Protein AF-A0A2P5HNM8-F1 (afdb_monomer_lite)

Radius of gyration: 19.04 Å; chains: 1; bounding box: 56×40×48 Å

Sequence (218 aa):
MLLPHDLHYLTASEVLKLLENDTITVETYAQSLLNHIKDRDDIVKAWAYLGKTTTTEFTVTMHNSGPDTTNPHDPGRTPGGSSCGSAAAVADFQVPISLGAQTGGSIIRPASFTGTFAMKPTHNSISTEGQKEFSPTFDTFGFFARSLEDLQLLAGVFALQDDKSPKDIPLQNASVALINSPFWPRAGPGTVAAMSKAATILKNSGVKVDVGRFSKGP

pLDDT: mean 86.42, std 17.03, range [30.28, 98.38]

Organism: Diaporthe helianthi (NCBI:txid158607)

Structure (mmCIF, N/CA/C/O backbone):
data_AF-A0A2P5HNM8-F1
#
_entry.id   AF-A0A2P5HNM8-F1
#
loop_
_atom_site.group_PDB
_atom_site.id
_atom_site.type_symbol
_atom_site.label_atom_id
_atom_site.label_alt_id
_atom_site.label_comp_id
_atom_site.label_asym_id
_atom_site.label_entity_id
_atom_site.label_seq_id
_atom_site.pdbx_PDB_ins_code
_atom_site.Cartn_x
_atom_site.Cartn_y
_atom_site.Cartn_z
_atom_site.occupancy
_atom_site.B_iso_or_equiv
_atom_site.auth_seq_id
_atom_site.auth_comp_id
_atom_site.auth_asym_id
_atom_site.auth_atom_id
_atom_site.pdbx_PDB_model_num
ATOM 1 N N . MET A 1 1 ? -27.457 -1.266 5.369 1.00 51.06 1 MET A N 1
ATOM 2 C CA . MET A 1 1 ? -26.886 -0.499 6.494 1.00 51.06 1 MET A CA 1
ATOM 3 C C . MET A 1 1 ? -25.676 -1.287 6.959 1.00 51.06 1 MET A C 1
ATOM 5 O O . MET A 1 1 ? -25.864 -2.456 7.267 1.00 51.06 1 MET A O 1
ATOM 9 N N . LEU A 1 2 ? -24.461 -0.734 6.875 1.00 57.31 2 LEU A N 1
ATOM 10 C CA . LEU A 1 2 ? -23.266 -1.421 7.386 1.00 57.31 2 LEU A CA 1
ATOM 11 C C . LEU A 1 2 ? -23.421 -1.583 8.899 1.00 57.31 2 LEU A C 1
ATOM 13 O O . LEU A 1 2 ? -23.845 -0.642 9.573 1.00 57.31 2 LEU A O 1
ATOM 17 N N . LEU A 1 3 ? -23.155 -2.778 9.418 1.00 72.75 3 LEU A N 1
ATOM 18 C CA . LEU A 1 3 ? -23.232 -3.012 10.852 1.00 72.75 3 LEU A CA 1
ATOM 19 C C . LEU A 1 3 ? -22.009 -2.362 11.523 1.00 72.75 3 LEU A C 1
ATOM 21 O O . LEU A 1 3 ? -20.937 -2.334 10.920 1.00 72.75 3 LEU A O 1
ATOM 25 N N . PRO A 1 4 ? -22.117 -1.860 12.768 1.00 66.06 4 PRO A N 1
ATOM 26 C CA . PRO A 1 4 ? -21.006 -1.182 13.446 1.00 66.06 4 PRO A CA 1
ATOM 27 C C . PRO A 1 4 ? -19.708 -2.004 13.540 1.00 66.06 4 PRO A C 1
ATOM 29 O O . PRO A 1 4 ? -18.628 -1.431 13.644 1.00 66.06 4 PRO A O 1
ATOM 32 N N . HIS A 1 5 ? -19.792 -3.338 13.491 1.00 67.31 5 HIS A N 1
ATOM 33 C CA . HIS A 1 5 ? -18.617 -4.212 13.497 1.00 67.31 5 HIS A CA 1
ATOM 34 C C . HIS A 1 5 ? -17.889 -4.272 12.149 1.00 67.31 5 HIS A C 1
ATOM 36 O O . HIS A 1 5 ? -16.692 -4.528 12.153 1.00 67.31 5 HIS A O 1
ATOM 42 N N . ASP A 1 6 ? -18.540 -3.953 11.029 1.00 87.75 6 ASP A N 1
ATOM 43 C CA . ASP A 1 6 ? -17.956 -4.059 9.683 1.00 87.75 6 ASP A CA 1
ATOM 44 C C . ASP A 1 6 ? -17.224 -2.788 9.232 1.00 87.75 6 ASP A C 1
ATOM 46 O O . ASP A 1 6 ? -16.658 -2.750 8.139 1.00 87.75 6 ASP A O 1
ATOM 50 N N . LEU A 1 7 ? -17.218 -1.729 10.049 1.00 94.69 7 LEU A N 1
ATOM 51 C CA . LEU A 1 7 ? -16.620 -0.451 9.656 1.00 94.69 7 LEU A CA 1
ATOM 52 C C . LEU A 1 7 ? -15.113 -0.569 9.382 1.00 94.69 7 LEU A C 1
ATOM 54 O O . LEU A 1 7 ? -14.603 0.160 8.538 1.00 94.69 7 LEU A O 1
ATOM 58 N N . HIS A 1 8 ? -14.413 -1.506 10.026 1.00 94.00 8 HIS A N 1
ATOM 59 C CA . HIS A 1 8 ? -12.988 -1.770 9.805 1.00 94.00 8 HIS A CA 1
ATOM 60 C C . HIS A 1 8 ? -12.633 -2.138 8.350 1.00 94.00 8 HIS A C 1
ATOM 62 O O . HIS A 1 8 ? -11.494 -1.910 7.931 1.00 94.00 8 HIS A O 1
ATOM 68 N N . TYR A 1 9 ? -13.591 -2.628 7.551 1.00 96.19 9 TYR A N 1
ATOM 69 C CA . TYR A 1 9 ? -13.389 -2.907 6.124 1.00 96.19 9 TYR A CA 1
ATOM 70 C C . TYR A 1 9 ? -13.307 -1.646 5.253 1.00 96.19 9 TYR A C 1
ATOM 72 O O . TYR A 1 9 ? -12.720 -1.692 4.170 1.00 96.19 9 TYR A O 1
ATOM 80 N N . LEU A 1 10 ? -13.858 -0.520 5.710 1.00 96.44 10 LEU A N 1
ATOM 81 C CA . LEU A 1 10 ? -13.939 0.715 4.929 1.00 96.44 10 LEU A CA 1
ATOM 82 C C . LEU A 1 10 ? -12.572 1.367 4.739 1.00 96.44 10 LEU A C 1
ATOM 84 O O . LEU A 1 10 ? -11.769 1.438 5.663 1.00 96.44 10 LEU A O 1
ATOM 88 N N . THR A 1 11 ? -12.294 1.879 3.548 1.00 97.25 11 THR A N 1
ATOM 89 C CA . THR A 1 11 ? -11.102 2.700 3.276 1.00 97.25 11 THR A CA 1
ATOM 90 C C . THR A 1 11 ? -11.108 3.986 4.113 1.00 97.25 11 THR A C 1
ATOM 92 O O . THR A 1 11 ? -12.160 4.438 4.572 1.00 97.25 11 THR A O 1
ATOM 95 N N . ALA A 1 12 ? -9.945 4.613 4.310 1.00 95.62 12 ALA A N 1
ATOM 96 C CA . ALA A 1 12 ? -9.859 5.872 5.054 1.00 95.62 12 ALA A CA 1
ATOM 97 C C . ALA A 1 12 ? -10.711 6.968 4.393 1.00 95.62 12 ALA A C 1
ATOM 99 O O . ALA A 1 12 ? -11.384 7.731 5.081 1.00 95.62 12 ALA A O 1
ATOM 100 N N . SER A 1 13 ? -10.739 6.997 3.061 1.00 96.81 13 SER A N 1
ATOM 101 C CA . SER A 1 13 ? -11.526 7.937 2.263 1.00 96.81 13 SER A CA 1
ATOM 102 C C . SER A 1 13 ? -13.038 7.734 2.415 1.00 96.81 13 SER A C 1
ATOM 104 O O . SER A 1 13 ? -13.797 8.701 2.400 1.00 96.81 13 SER A O 1
ATOM 106 N N . GLU A 1 14 ? -13.507 6.493 2.568 1.00 97.00 14 GLU A N 1
ATOM 107 C CA . GLU A 1 14 ? -14.919 6.205 2.863 1.00 97.00 14 GLU A CA 1
ATOM 108 C C . GLU A 1 14 ? -15.285 6.609 4.291 1.00 97.00 14 GLU A C 1
ATOM 110 O O . GLU A 1 14 ? -16.305 7.262 4.501 1.00 97.00 14 GLU A O 1
ATOM 115 N N . VAL A 1 15 ? -14.432 6.273 5.262 1.00 96.06 15 VAL A N 1
ATOM 116 C CA . VAL A 1 15 ? -14.617 6.648 6.670 1.00 96.06 15 VAL A CA 1
ATOM 117 C C . VAL A 1 15 ? -14.667 8.163 6.823 1.00 96.06 15 VAL A C 1
ATOM 119 O O . VAL A 1 15 ? -15.552 8.667 7.510 1.00 96.06 15 VAL A O 1
ATOM 122 N N . LEU A 1 16 ? -13.776 8.894 6.147 1.00 95.19 16 LEU A N 1
ATOM 123 C CA . LEU A 1 16 ? -13.751 10.354 6.168 1.00 95.19 16 LEU A CA 1
ATOM 124 C C . LEU A 1 16 ? -15.097 10.943 5.726 1.00 95.19 16 LEU A C 1
ATOM 126 O O . LEU A 1 16 ? -15.662 11.757 6.447 1.00 95.19 16 LEU A O 1
ATOM 130 N N . LYS A 1 17 ? -15.675 10.452 4.622 1.00 96.44 17 LYS A N 1
ATOM 131 C CA . LYS A 1 17 ? -16.999 10.894 4.147 1.00 96.44 17 LYS A CA 1
ATOM 132 C C . LYS A 1 17 ? -18.116 10.603 5.148 1.00 96.44 17 LYS A C 1
ATOM 134 O O . LYS A 1 17 ? -19.070 11.370 5.242 1.00 96.44 17 LYS A O 1
ATOM 139 N N . LEU A 1 18 ? -18.052 9.478 5.860 1.00 95.88 18 LEU A N 1
ATOM 140 C CA . LEU A 1 18 ? -19.057 9.139 6.871 1.00 95.88 18 LEU A CA 1
ATOM 141 C C . LEU A 1 18 ? -18.921 10.008 8.125 1.00 95.88 18 LEU A C 1
ATOM 143 O O . LEU A 1 18 ? -19.939 10.365 8.711 1.00 95.88 18 LEU A O 1
ATOM 147 N N . LEU A 1 19 ? -17.692 10.356 8.515 1.00 95.38 19 LEU A N 1
ATOM 148 C CA . LEU A 1 19 ? -17.418 11.278 9.618 1.00 95.38 19 LEU A CA 1
ATOM 149 C C . LEU A 1 19 ? -17.859 12.707 9.275 1.00 95.38 19 LEU A C 1
ATOM 151 O O . LEU A 1 19 ? -18.530 13.335 10.080 1.00 95.38 19 LEU A O 1
ATOM 155 N N . GLU A 1 20 ? -17.542 13.202 8.075 1.00 96.81 20 GLU A N 1
ATOM 156 C CA . GLU A 1 20 ? -17.930 14.545 7.606 1.00 96.81 20 GLU A CA 1
ATOM 157 C C . GLU A 1 20 ? -19.450 14.738 7.517 1.00 96.81 20 GLU A C 1
ATOM 159 O O . GLU A 1 20 ? -19.940 15.854 7.658 1.00 96.81 20 GLU A O 1
ATOM 164 N N . ASN A 1 21 ? -20.194 13.652 7.290 1.00 96.44 21 ASN A N 1
ATOM 165 C CA . ASN A 1 21 ? -21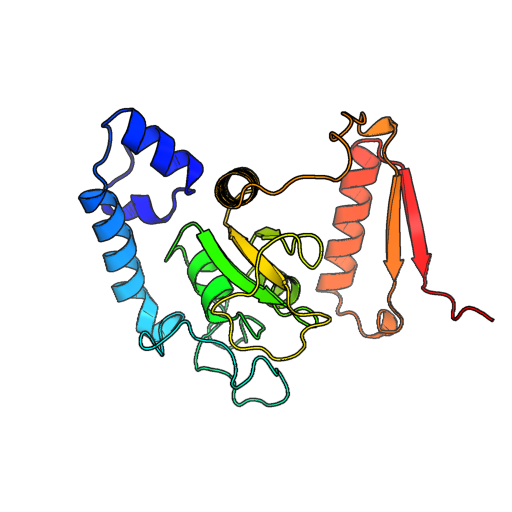.657 13.652 7.247 1.00 96.44 21 ASN A CA 1
ATOM 166 C C . ASN A 1 21 ? -22.297 13.209 8.576 1.00 96.44 21 ASN A C 1
ATOM 168 O O . ASN A 1 21 ? -23.466 12.821 8.577 1.00 96.44 21 ASN A O 1
ATOM 172 N N . ASP A 1 22 ? -21.531 13.170 9.675 1.00 95.94 22 ASP A N 1
ATOM 173 C CA . ASP A 1 22 ? -21.978 12.766 11.018 1.00 95.94 22 ASP A CA 1
ATOM 174 C C . ASP A 1 22 ? -22.714 11.405 11.059 1.00 95.94 22 ASP A C 1
ATOM 176 O O . ASP A 1 22 ? -23.543 11.133 11.927 1.00 95.94 22 ASP A O 1
ATOM 180 N N . THR A 1 23 ? -22.426 10.519 10.099 1.00 96.12 23 THR A N 1
ATOM 181 C CA . THR A 1 23 ? -23.079 9.206 9.968 1.00 96.12 23 THR A CA 1
ATOM 182 C C . THR A 1 23 ? -22.483 8.180 10.932 1.00 96.12 23 THR A C 1
ATOM 184 O O . THR A 1 23 ? -23.173 7.261 11.374 1.00 96.12 23 THR A O 1
ATOM 187 N N . ILE A 1 24 ? -21.201 8.331 11.267 1.00 95.19 24 ILE A N 1
ATOM 188 C CA . ILE A 1 24 ? -20.498 7.562 12.301 1.00 95.19 24 ILE A CA 1
ATOM 189 C C . ILE A 1 24 ? -19.690 8.521 13.176 1.00 95.19 24 ILE A C 1
ATOM 191 O O . ILE A 1 24 ? -19.386 9.635 12.762 1.00 95.19 24 ILE A O 1
ATOM 195 N N . THR A 1 25 ? -19.284 8.074 14.364 1.00 95.06 25 THR A N 1
ATOM 196 C CA . THR A 1 25 ? -18.326 8.808 15.204 1.00 95.06 25 THR A CA 1
ATOM 197 C C . THR A 1 25 ? -16.928 8.208 15.101 1.00 95.06 25 THR A C 1
ATOM 199 O O . THR A 1 25 ? -16.766 7.021 14.798 1.00 95.06 25 THR A O 1
ATOM 202 N N . VAL A 1 26 ? -15.908 9.009 15.429 1.00 93.19 26 VAL A N 1
ATOM 203 C CA . VAL A 1 26 ? -14.520 8.532 15.561 1.00 93.19 26 VAL A CA 1
ATOM 204 C C . VAL A 1 26 ? -14.436 7.372 16.552 1.00 93.19 26 VAL A C 1
ATOM 206 O O . VAL A 1 26 ? -13.772 6.381 16.271 1.00 93.19 26 VAL A O 1
ATOM 209 N N . GLU A 1 27 ? -15.146 7.465 17.679 1.00 93.94 27 GLU A N 1
ATOM 210 C CA . GLU A 1 27 ? -15.199 6.411 18.698 1.00 93.94 27 GLU A CA 1
ATOM 211 C C . GLU A 1 27 ? -15.767 5.103 18.136 1.00 93.94 27 GLU A C 1
ATOM 213 O O . GLU A 1 27 ? -15.159 4.048 18.302 1.00 93.94 27 GLU A O 1
ATOM 218 N N . THR A 1 28 ? -16.887 5.171 17.407 1.00 94.44 28 THR A N 1
ATOM 219 C CA . THR A 1 28 ? -17.513 3.982 16.807 1.00 94.44 28 THR A CA 1
ATOM 220 C C . THR A 1 28 ? -16.566 3.307 15.816 1.00 94.44 28 THR A C 1
ATOM 222 O O . THR A 1 28 ? -16.423 2.083 15.819 1.00 94.44 28 THR A O 1
ATOM 225 N N . TYR A 1 29 ? -15.881 4.099 14.987 1.00 93.69 29 TYR A N 1
ATOM 226 C CA . TYR A 1 29 ? -14.915 3.569 14.032 1.00 93.69 29 TYR A CA 1
ATOM 227 C C . TYR A 1 29 ? -13.679 2.973 14.721 1.00 93.69 29 TYR A C 1
ATOM 229 O O . TYR A 1 29 ? -13.291 1.844 14.422 1.00 93.69 29 TYR A O 1
ATOM 237 N N . ALA A 1 30 ? -13.097 3.686 15.688 1.00 90.19 30 ALA A N 1
ATOM 238 C CA . ALA A 1 30 ? -11.953 3.208 16.457 1.00 90.19 30 ALA A CA 1
ATOM 239 C C . ALA A 1 30 ? -12.275 1.897 17.188 1.00 90.19 30 ALA A C 1
ATOM 241 O O . ALA A 1 30 ? -11.470 0.968 17.164 1.00 90.19 30 ALA A O 1
ATOM 242 N N . GLN A 1 31 ? -13.471 1.779 17.769 1.00 91.81 31 GLN A N 1
ATOM 243 C CA . GLN A 1 31 ? -13.914 0.548 18.415 1.00 91.81 31 GLN A CA 1
ATOM 244 C C . GLN A 1 31 ? -14.025 -0.616 17.419 1.00 91.81 31 GLN A C 1
ATOM 246 O O . GLN A 1 31 ? -13.653 -1.737 17.762 1.00 91.81 31 GLN A O 1
ATOM 251 N N . SER A 1 32 ? -14.485 -0.367 16.186 1.00 94.12 32 SER A N 1
ATOM 252 C CA . SER A 1 32 ? -14.513 -1.389 15.130 1.00 94.12 32 SER A CA 1
ATOM 253 C C . SER A 1 32 ? -13.106 -1.901 14.798 1.00 94.12 32 SER A C 1
ATOM 255 O O . SER A 1 32 ? -12.900 -3.114 14.777 1.00 94.12 32 SER A O 1
ATOM 257 N N . LEU A 1 33 ? -12.123 -1.004 14.636 1.00 90.69 33 LEU A N 1
ATOM 258 C CA . LEU A 1 33 ? -10.723 -1.388 14.404 1.00 90.69 33 LEU A CA 1
ATOM 259 C C . LEU A 1 33 ? -10.144 -2.187 15.580 1.00 90.69 33 LEU A C 1
ATOM 261 O O . LEU A 1 33 ? -9.535 -3.233 15.377 1.00 90.69 33 LEU A O 1
ATOM 265 N N . LEU A 1 34 ? -10.356 -1.720 16.815 1.00 89.56 34 LEU A N 1
ATOM 266 C CA . LEU A 1 34 ? -9.842 -2.374 18.023 1.00 89.56 34 LEU A CA 1
ATOM 267 C C . LEU A 1 34 ? -10.439 -3.767 18.236 1.00 89.56 34 LEU A C 1
ATOM 269 O O . LEU A 1 34 ? -9.716 -4.680 18.633 1.00 89.56 34 LEU A O 1
ATOM 273 N N . ASN A 1 35 ? -11.734 -3.940 17.962 1.00 91.62 35 ASN A N 1
ATOM 274 C CA . ASN A 1 35 ? -12.381 -5.249 18.022 1.00 91.62 35 ASN A CA 1
ATOM 275 C C . ASN A 1 35 ? -11.744 -6.211 17.017 1.00 91.62 35 ASN A C 1
ATOM 277 O O . ASN A 1 35 ? -11.346 -7.309 17.392 1.00 91.62 35 ASN A O 1
ATOM 281 N N . HIS A 1 36 ? -11.566 -5.765 15.772 1.00 92.62 36 HIS A N 1
ATOM 282 C CA . HIS A 1 36 ? -10.953 -6.589 14.736 1.00 92.62 36 HIS A CA 1
ATOM 283 C C . HIS A 1 36 ? -9.494 -6.947 15.048 1.00 92.62 36 HIS A C 1
ATOM 285 O O . HIS A 1 36 ? -9.092 -8.099 14.903 1.00 92.62 36 HIS A O 1
ATOM 291 N N . ILE A 1 37 ? -8.708 -5.985 15.548 1.00 88.06 37 ILE A N 1
ATOM 292 C CA . ILE A 1 37 ? -7.342 -6.237 16.029 1.00 88.06 37 ILE A CA 1
ATOM 293 C C . ILE A 1 37 ? -7.363 -7.323 17.099 1.00 88.06 37 ILE A C 1
ATOM 295 O O . ILE A 1 37 ? -6.634 -8.300 16.978 1.00 88.06 37 ILE A O 1
ATOM 299 N N . LYS A 1 38 ? -8.221 -7.192 18.115 1.00 88.88 38 LYS A N 1
ATOM 300 C CA . LYS A 1 38 ? -8.319 -8.165 19.207 1.00 88.88 38 LYS A CA 1
ATOM 301 C C . LYS A 1 38 ? -8.648 -9.575 18.707 1.00 88.88 38 LYS A C 1
ATOM 303 O O . LYS A 1 38 ? -8.087 -10.535 19.223 1.00 88.88 38 LYS A O 1
ATOM 308 N N . ASP A 1 39 ? -9.513 -9.696 17.705 1.00 92.31 39 ASP A N 1
ATOM 309 C CA . ASP A 1 39 ? -9.922 -10.989 17.145 1.00 92.31 39 ASP A CA 1
ATOM 310 C C . ASP A 1 39 ? -8.833 -11.640 16.271 1.00 92.31 39 ASP A C 1
ATOM 312 O O . ASP A 1 39 ? -8.845 -12.854 16.048 1.00 92.31 39 ASP A O 1
ATOM 316 N N . ARG A 1 40 ? -7.884 -10.846 15.758 1.00 90.88 40 ARG A N 1
ATOM 317 C CA . ARG A 1 40 ? -6.874 -11.283 14.780 1.00 90.88 40 ARG A CA 1
ATOM 318 C C . ARG A 1 40 ? -5.437 -11.259 15.284 1.00 90.88 40 ARG A C 1
ATOM 320 O O . ARG A 1 40 ? -4.572 -11.826 14.609 1.00 90.88 40 ARG A O 1
ATOM 327 N N . ASP A 1 41 ? -5.157 -10.634 16.426 1.00 84.38 41 ASP A N 1
ATOM 328 C CA . ASP A 1 41 ? -3.784 -10.377 16.878 1.00 84.38 41 ASP A CA 1
ATOM 329 C C . ASP A 1 41 ? -2.983 -11.670 17.076 1.00 84.38 41 ASP A C 1
ATOM 331 O O . ASP A 1 41 ? -1.863 -11.767 16.581 1.00 84.38 41 ASP A O 1
ATOM 335 N N . ASP A 1 42 ? -3.592 -12.714 17.648 1.00 87.31 42 ASP A N 1
ATOM 336 C CA . ASP A 1 42 ? -2.953 -14.027 17.844 1.00 87.31 42 ASP A CA 1
ATOM 337 C C . ASP A 1 42 ? -2.522 -14.704 16.527 1.00 87.31 42 ASP A C 1
ATOM 339 O O . ASP A 1 42 ? -1.635 -15.565 16.516 1.00 87.31 42 ASP A O 1
ATOM 343 N N . ILE A 1 43 ? -3.137 -14.312 15.408 1.00 89.12 43 ILE A N 1
ATOM 344 C CA . ILE A 1 43 ? -2.887 -14.869 14.078 1.00 89.12 43 ILE A CA 1
ATOM 345 C C . ILE A 1 43 ? -1.890 -13.996 13.316 1.00 89.12 43 ILE A C 1
ATOM 347 O O . ILE A 1 43 ? -0.872 -14.497 12.835 1.00 89.12 43 ILE A O 1
ATOM 351 N N . VAL A 1 44 ? -2.187 -12.702 13.178 1.00 85.75 44 VAL A N 1
ATOM 352 C CA . VAL A 1 44 ? -1.447 -11.794 12.289 1.00 85.75 44 VAL A CA 1
ATOM 353 C C . VAL A 1 44 ? -0.256 -11.160 12.981 1.00 85.75 44 VAL A C 1
ATOM 355 O O . VAL A 1 44 ? 0.780 -10.967 12.342 1.00 85.75 44 VAL A O 1
ATOM 358 N N . LYS A 1 45 ? -0.374 -10.854 14.279 1.00 84.00 45 LYS A N 1
ATOM 359 C CA . LYS A 1 45 ? 0.722 -10.318 15.093 1.00 84.00 45 LYS A CA 1
ATOM 360 C C . LYS A 1 45 ? 1.363 -9.067 14.472 1.00 84.00 45 LYS A C 1
ATOM 362 O O . LYS A 1 45 ? 2.578 -8.866 14.543 1.00 84.00 45 LYS A O 1
ATOM 367 N N . ALA A 1 46 ? 0.560 -8.222 13.815 1.00 75.69 46 ALA A N 1
ATOM 368 C CA . ALA A 1 46 ? 1.043 -6.985 13.188 1.00 75.69 46 ALA A CA 1
ATOM 369 C C . ALA A 1 46 ? 1.532 -5.963 14.225 1.00 75.69 46 ALA A C 1
ATOM 371 O O . ALA A 1 46 ? 2.398 -5.139 13.929 1.00 75.69 46 ALA A O 1
ATOM 372 N N . TRP A 1 47 ? 1.004 -6.070 15.446 1.00 65.62 47 TRP A N 1
ATOM 373 C CA . TRP A 1 47 ? 1.263 -5.195 16.583 1.00 65.62 47 TRP A CA 1
ATOM 374 C C . TRP A 1 47 ? 2.139 -5.838 17.656 1.00 65.62 47 TRP A C 1
ATOM 376 O O . TRP A 1 47 ? 2.249 -5.276 18.746 1.00 65.62 47 TRP A O 1
ATOM 386 N N . ALA A 1 48 ? 2.770 -6.984 17.361 1.00 49.03 48 ALA A N 1
ATOM 387 C CA . ALA A 1 48 ? 3.484 -7.827 18.328 1.00 49.03 48 ALA A CA 1
ATOM 388 C C . ALA A 1 48 ? 4.516 -7.082 19.194 1.00 49.03 48 ALA A C 1
ATOM 390 O O . ALA A 1 48 ? 4.910 -7.577 20.246 1.00 49.03 48 ALA A O 1
ATOM 391 N N . TYR A 1 49 ? 4.913 -5.869 18.794 1.00 47.34 49 TYR A N 1
ATOM 392 C CA . TYR A 1 49 ? 5.653 -4.935 19.629 1.00 47.34 49 TYR A CA 1
ATOM 393 C C . TYR A 1 49 ? 5.089 -3.508 19.523 1.00 47.34 49 TYR A C 1
ATOM 395 O O . TYR A 1 49 ? 5.743 -2.595 19.015 1.00 47.34 49 TYR A O 1
ATOM 403 N N . LEU A 1 50 ? 3.902 -3.274 20.089 1.00 38.25 50 LEU A N 1
ATOM 404 C CA . LEU A 1 50 ? 3.320 -1.945 20.372 1.00 38.25 50 LEU A CA 1
ATOM 405 C C . LEU A 1 50 ? 4.154 -1.079 21.356 1.00 38.25 50 LEU A C 1
ATOM 407 O O . LEU A 1 50 ? 3.641 -0.161 21.986 1.00 38.25 50 LEU A O 1
ATOM 411 N N . GLY A 1 51 ? 5.461 -1.338 21.476 1.00 34.00 51 GLY A N 1
ATOM 412 C CA . GLY A 1 51 ? 6.455 -0.440 22.067 1.00 34.00 51 GLY A CA 1
ATOM 413 C C . GLY A 1 51 ? 7.180 0.459 21.055 1.00 34.00 51 GLY A C 1
ATOM 414 O O . GLY A 1 51 ? 7.909 1.348 21.484 1.00 34.00 51 GLY A O 1
ATOM 415 N N . LYS A 1 52 ? 7.015 0.233 19.742 1.00 38.50 52 LYS A N 1
ATOM 416 C CA . LYS A 1 52 ? 7.389 1.089 18.591 1.00 38.50 52 LYS A CA 1
ATOM 417 C C . LYS A 1 52 ? 7.200 0.221 17.345 1.00 38.50 52 LYS A C 1
ATOM 419 O O . LYS A 1 52 ? 7.843 -0.817 17.253 1.00 38.50 52 LYS A O 1
ATOM 424 N N . THR A 1 53 ? 6.308 0.634 16.441 1.00 40.91 53 THR A N 1
ATOM 425 C CA . THR A 1 53 ? 5.992 0.026 15.127 1.00 40.91 53 THR A CA 1
ATOM 426 C C . THR A 1 53 ? 6.954 -1.082 14.693 1.00 40.91 53 THR A C 1
ATOM 428 O O . THR A 1 53 ? 8.096 -0.812 14.311 1.00 40.91 53 THR A O 1
ATOM 431 N N . THR A 1 54 ? 6.494 -2.328 14.763 1.00 45.53 54 THR A N 1
ATOM 432 C CA . THR A 1 54 ? 7.299 -3.512 14.481 1.00 45.53 54 THR A CA 1
ATOM 433 C C . THR A 1 54 ? 7.935 -3.446 13.082 1.00 45.53 54 THR A C 1
ATOM 435 O O . THR A 1 54 ? 7.265 -3.457 12.050 1.00 45.53 54 THR A O 1
ATOM 438 N N . THR A 1 55 ? 9.262 -3.356 13.065 1.00 45.16 55 THR A N 1
ATOM 439 C CA . THR A 1 55 ? 10.144 -3.398 11.892 1.00 45.16 55 THR A CA 1
ATOM 440 C C . THR A 1 55 ? 11.170 -4.497 12.167 1.00 45.16 55 THR A C 1
ATOM 442 O O . THR A 1 55 ? 11.501 -4.730 13.330 1.00 45.16 55 THR A O 1
ATOM 445 N N . THR A 1 56 ? 11.668 -5.209 11.148 1.00 36.81 56 THR A N 1
ATOM 446 C CA . THR A 1 56 ? 12.802 -6.134 11.368 1.00 36.81 56 THR A CA 1
ATOM 447 C C . THR A 1 56 ? 13.948 -5.385 12.040 1.00 36.81 56 THR A C 1
ATOM 449 O O . THR A 1 56 ? 14.163 -4.217 11.713 1.00 36.81 56 THR A O 1
ATOM 452 N N . GLU A 1 57 ? 14.684 -6.022 12.954 1.00 36.59 57 GLU A N 1
ATOM 453 C CA . GLU A 1 57 ? 15.800 -5.373 13.653 1.00 36.59 57 GLU A CA 1
ATOM 454 C C . GLU A 1 57 ? 16.695 -4.617 12.644 1.00 36.59 57 GLU A C 1
ATOM 456 O O . GLU A 1 57 ? 17.106 -5.164 11.618 1.00 36.59 57 GLU A O 1
ATOM 461 N N . PHE A 1 58 ? 16.896 -3.314 12.869 1.00 35.53 58 PHE A N 1
ATOM 462 C CA . PHE A 1 58 ? 17.659 -2.416 11.987 1.00 35.53 58 PHE A CA 1
ATOM 463 C C . PHE A 1 58 ? 17.191 -2.295 10.523 1.00 35.53 58 PHE A C 1
ATOM 465 O O . PHE A 1 58 ? 17.981 -1.911 9.671 1.00 35.53 58 PHE A O 1
ATOM 472 N N . THR A 1 59 ? 15.931 -2.586 10.185 1.00 42.47 59 THR A N 1
ATOM 473 C CA . THR A 1 59 ? 15.398 -2.544 8.799 1.00 42.47 59 THR A CA 1
ATOM 474 C C . THR A 1 59 ? 16.061 -3.519 7.808 1.00 42.47 59 THR A C 1
ATOM 476 O O . THR A 1 59 ? 15.788 -3.481 6.606 1.00 42.47 59 THR A O 1
ATOM 479 N N . VAL A 1 60 ? 16.873 -4.459 8.306 1.00 34.66 60 VAL A N 1
ATOM 480 C CA . VAL A 1 60 ? 17.569 -5.468 7.500 1.00 34.66 60 VAL A CA 1
ATOM 481 C C . VAL A 1 60 ? 16.791 -6.783 7.510 1.00 34.66 60 VAL A C 1
ATOM 483 O O . VAL A 1 60 ? 16.662 -7.441 8.537 1.00 34.66 60 VAL A O 1
ATOM 486 N N . THR A 1 61 ? 16.313 -7.225 6.346 1.00 42.88 61 THR A N 1
ATOM 487 C CA . THR A 1 61 ? 15.819 -8.598 6.147 1.00 42.88 61 THR A CA 1
ATOM 488 C C . THR A 1 61 ? 16.984 -9.489 5.709 1.00 42.88 61 THR A C 1
ATOM 490 O O . THR A 1 61 ? 17.212 -9.630 4.507 1.00 42.88 61 THR A O 1
ATOM 493 N N . MET A 1 62 ? 17.756 -10.051 6.646 1.00 31.14 62 MET A N 1
ATOM 494 C CA . MET A 1 62 ? 18.834 -11.006 6.307 1.00 31.14 62 MET A CA 1
ATOM 495 C C . MET A 1 62 ? 18.704 -12.384 6.961 1.00 31.14 62 MET A C 1
ATOM 497 O O . MET A 1 62 ? 19.410 -13.292 6.544 1.00 31.14 62 MET A O 1
ATOM 501 N N . HIS A 1 63 ? 17.783 -12.598 7.903 1.00 30.28 63 HIS A N 1
ATOM 502 C CA . HIS A 1 63 ? 17.586 -13.912 8.524 1.00 30.28 63 HIS A CA 1
ATOM 503 C C . HIS A 1 63 ? 16.118 -14.156 8.889 1.00 30.28 63 HIS A C 1
ATOM 505 O O . HIS A 1 63 ? 15.350 -13.208 9.042 1.00 30.28 63 HIS A O 1
ATOM 511 N N . ASN A 1 64 ? 15.756 -15.434 9.065 1.00 35.00 64 ASN A N 1
ATOM 512 C CA . ASN A 1 64 ? 14.482 -15.952 9.602 1.00 35.00 64 ASN A CA 1
ATOM 513 C C . ASN A 1 64 ? 14.116 -15.431 11.016 1.00 35.00 64 ASN A C 1
ATOM 515 O O . ASN A 1 64 ? 13.236 -15.978 11.666 1.00 35.00 64 ASN A O 1
ATOM 519 N N . SER A 1 65 ? 14.784 -14.389 11.498 1.00 38.47 65 SER A N 1
ATOM 520 C CA . SER A 1 65 ? 14.539 -13.667 12.743 1.00 38.47 65 SER A CA 1
ATOM 521 C C . SER A 1 65 ? 13.973 -12.277 12.423 1.00 38.47 65 SER A C 1
ATOM 523 O O . SER A 1 65 ? 14.540 -11.244 12.773 1.00 38.47 65 SER A O 1
ATOM 525 N N . GLY A 1 66 ? 12.874 -12.258 11.665 1.00 51.16 66 GLY A N 1
ATOM 526 C CA . GLY A 1 66 ? 11.963 -11.116 11.623 1.00 51.16 66 GLY A CA 1
ATOM 527 C C . GLY A 1 66 ? 10.976 -11.182 12.797 1.00 51.16 66 GLY A C 1
ATOM 528 O O . GLY A 1 66 ? 10.941 -12.190 13.497 1.00 51.16 66 GLY A O 1
ATOM 529 N N . PRO A 1 67 ? 10.182 -10.129 13.032 1.00 58.59 67 PRO A N 1
ATOM 530 C CA . PRO A 1 67 ? 9.110 -10.180 14.020 1.00 58.59 67 PRO A CA 1
ATOM 531 C C . PRO A 1 67 ? 8.104 -11.283 13.674 1.00 58.59 67 PRO A C 1
ATOM 533 O O . PRO A 1 67 ? 7.911 -11.581 12.496 1.00 58.59 67 PRO A O 1
ATOM 536 N N . ASP A 1 68 ? 7.420 -11.822 14.687 1.00 75.25 68 ASP A N 1
ATOM 537 C CA . ASP A 1 68 ? 6.411 -12.892 14.567 1.00 75.25 68 ASP A CA 1
ATOM 538 C C . ASP A 1 68 ? 5.193 -12.533 13.688 1.00 75.25 68 ASP A C 1
ATOM 540 O O . ASP A 1 68 ? 4.255 -13.323 13.579 1.00 75.25 68 ASP A O 1
ATOM 544 N N . THR A 1 69 ? 5.178 -11.350 13.067 1.00 85.75 69 THR A N 1
ATOM 545 C CA . THR A 1 69 ? 4.138 -10.928 12.132 1.00 85.75 69 THR A CA 1
ATOM 546 C C . THR A 1 69 ? 4.020 -11.914 10.974 1.00 85.75 69 THR A C 1
ATOM 548 O O . THR A 1 69 ? 4.986 -12.185 10.253 1.00 85.75 69 THR A O 1
ATOM 551 N N . THR A 1 70 ? 2.805 -12.397 10.750 1.00 90.31 70 THR A N 1
ATOM 552 C CA . THR A 1 70 ? 2.487 -13.348 9.686 1.00 90.31 70 THR A CA 1
ATOM 553 C C . THR A 1 70 ? 1.777 -12.659 8.521 1.00 90.31 70 THR A C 1
ATOM 555 O O . THR A 1 70 ? 1.352 -11.504 8.608 1.00 90.31 70 THR A O 1
ATOM 558 N N . ASN A 1 71 ? 1.688 -13.339 7.378 1.00 93.56 71 ASN A N 1
ATOM 559 C CA . ASN A 1 71 ? 0.910 -12.848 6.249 1.00 93.56 71 ASN A CA 1
ATOM 560 C C . ASN A 1 71 ? -0.594 -13.080 6.505 1.00 93.56 71 ASN A C 1
ATOM 562 O O . ASN A 1 71 ? -0.987 -14.228 6.707 1.00 93.56 71 ASN A O 1
ATOM 566 N N . PRO A 1 72 ? -1.459 -12.050 6.432 1.00 94.25 72 PRO A N 1
ATOM 567 C CA . PRO A 1 72 ? -2.896 -12.212 6.679 1.00 94.25 72 PRO A CA 1
ATOM 568 C C . PRO A 1 72 ? -3.592 -13.226 5.761 1.00 94.25 72 PRO A C 1
ATOM 570 O O . PRO A 1 72 ? -4.591 -13.824 6.160 1.00 94.25 72 PRO A O 1
ATOM 573 N N . HIS A 1 73 ? -3.048 -13.449 4.558 1.00 95.62 73 HIS A N 1
ATOM 574 C CA . HIS A 1 73 ? -3.565 -14.431 3.595 1.00 95.62 73 HIS A CA 1
ATOM 575 C C . HIS A 1 73 ? -3.191 -15.877 3.938 1.00 95.62 73 HIS A C 1
ATOM 577 O O . HIS A 1 73 ? -3.855 -16.804 3.481 1.00 95.62 73 HIS A O 1
ATOM 583 N N . ASP A 1 74 ? -2.107 -16.080 4.688 1.00 95.31 74 ASP A N 1
ATOM 584 C CA . ASP A 1 74 ? -1.590 -17.391 5.089 1.00 95.31 74 ASP A CA 1
ATOM 585 C C . ASP A 1 74 ? -0.619 -17.211 6.276 1.00 95.31 74 ASP A C 1
ATOM 587 O O . ASP A 1 74 ? 0.528 -16.794 6.064 1.00 95.31 74 ASP A O 1
ATOM 591 N N . PRO A 1 75 ? -1.031 -17.545 7.517 1.00 91.44 75 PRO A N 1
ATOM 592 C CA . PRO A 1 75 ? -0.198 -17.370 8.707 1.00 91.44 75 PRO A CA 1
ATOM 593 C C . PRO A 1 75 ? 1.119 -18.162 8.683 1.00 91.44 75 PRO A C 1
ATOM 595 O O . PRO A 1 75 ? 2.038 -17.857 9.440 1.00 91.44 75 PRO A O 1
ATOM 598 N N . GLY A 1 76 ? 1.242 -19.168 7.807 1.00 91.56 76 GLY A N 1
ATOM 599 C CA . GLY A 1 76 ? 2.483 -19.912 7.590 1.00 91.56 76 GLY A CA 1
ATOM 600 C C . GLY A 1 76 ? 3.499 -19.190 6.696 1.00 91.56 76 GLY A C 1
ATOM 601 O O . GLY A 1 76 ? 4.576 -19.730 6.434 1.00 91.56 76 GLY A O 1
ATOM 602 N N . ARG A 1 77 ? 3.179 -17.992 6.188 1.00 91.81 77 ARG A N 1
ATOM 603 C CA . ARG A 1 77 ? 4.024 -17.224 5.265 1.00 91.81 77 ARG A CA 1
ATOM 604 C C . ARG A 1 77 ? 4.467 -15.897 5.853 1.00 91.81 77 ARG A C 1
ATOM 606 O O . ARG A 1 77 ? 3.780 -15.268 6.650 1.00 91.81 77 ARG A O 1
ATOM 613 N N . THR A 1 78 ? 5.613 -15.425 5.366 1.00 90.44 78 THR A N 1
ATOM 614 C CA . THR A 1 78 ? 6.094 -14.076 5.667 1.00 90.44 78 THR A CA 1
ATOM 615 C C . THR A 1 78 ? 5.227 -13.011 4.972 1.00 90.44 78 THR A C 1
ATOM 617 O O . THR A 1 78 ? 4.874 -13.170 3.796 1.00 90.44 78 THR A O 1
ATOM 620 N N . PRO A 1 79 ? 4.922 -11.891 5.646 1.00 89.62 79 PRO A N 1
ATOM 621 C CA . PRO A 1 79 ? 4.340 -10.701 5.024 1.00 89.62 79 PRO A CA 1
ATOM 622 C C . PRO A 1 79 ? 5.380 -9.880 4.237 1.00 89.62 79 PRO A C 1
ATOM 624 O O . PRO A 1 79 ? 5.062 -8.811 3.735 1.00 89.62 79 PRO A O 1
ATOM 627 N N . GLY A 1 80 ? 6.636 -10.333 4.135 1.00 89.81 80 GLY A N 1
ATOM 628 C CA . GLY A 1 80 ? 7.753 -9.550 3.604 1.00 89.81 80 GLY A CA 1
ATOM 629 C C . GLY A 1 80 ? 8.408 -8.704 4.697 1.00 89.81 80 GLY A C 1
ATOM 630 O O . GLY A 1 80 ? 8.294 -9.009 5.876 1.00 89.81 80 GLY A O 1
ATOM 631 N N . GLY A 1 81 ? 9.134 -7.649 4.329 1.00 85.12 81 GLY A N 1
ATOM 632 C CA . GLY A 1 81 ? 9.784 -6.766 5.304 1.00 85.12 81 GLY A CA 1
ATOM 633 C C . GLY A 1 81 ? 10.720 -5.750 4.652 1.00 85.12 81 GLY A C 1
ATOM 634 O O . GLY A 1 81 ? 10.976 -5.854 3.453 1.00 85.12 81 GLY A O 1
ATOM 635 N N . SER A 1 82 ? 11.263 -4.777 5.387 1.00 85.31 82 SER A N 1
ATOM 636 C CA . SER A 1 82 ? 11.203 -4.658 6.855 1.00 85.31 82 SER A CA 1
ATOM 637 C C . SER A 1 82 ? 9.891 -4.114 7.431 1.00 85.31 82 SER A C 1
ATOM 639 O O . SER A 1 82 ? 9.575 -4.457 8.567 1.00 85.31 82 SER A O 1
ATOM 641 N N . SER A 1 83 ? 9.085 -3.358 6.671 1.00 89.62 83 SER A N 1
ATOM 642 C CA . SER A 1 83 ? 7.784 -2.817 7.121 1.00 89.62 83 SER A CA 1
ATOM 643 C C . SER A 1 83 ? 6.649 -3.855 7.071 1.00 89.62 83 SER A C 1
ATOM 645 O O . SER A 1 83 ? 5.578 -3.620 6.518 1.00 89.62 83 SER A O 1
ATOM 647 N N . CYS A 1 84 ? 6.913 -5.036 7.626 1.00 88.12 84 CYS A N 1
ATOM 648 C CA . CYS A 1 84 ? 6.011 -6.185 7.688 1.00 88.12 84 CYS A CA 1
ATOM 649 C C . CYS A 1 84 ? 4.718 -5.899 8.461 1.00 88.12 84 CYS A C 1
ATOM 651 O O . CYS A 1 84 ? 3.643 -6.110 7.909 1.00 88.12 84 CYS A O 1
ATOM 653 N N . GLY A 1 85 ? 4.819 -5.379 9.692 1.00 85.94 85 GLY A N 1
ATOM 654 C CA . GLY A 1 85 ? 3.664 -5.031 10.527 1.00 85.94 85 GLY A CA 1
ATOM 655 C C . GLY A 1 85 ? 2.753 -4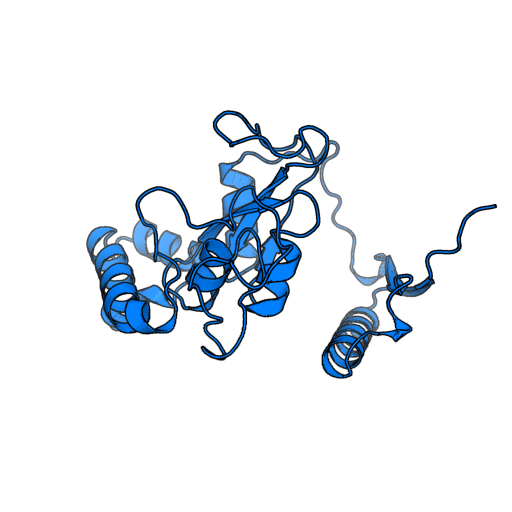.008 9.852 1.00 85.94 85 GLY A C 1
ATOM 656 O O . GLY A 1 85 ? 1.551 -4.226 9.758 1.00 85.94 85 GLY A O 1
ATOM 657 N N . SER A 1 86 ? 3.333 -2.951 9.273 1.00 91.06 86 SER A N 1
ATOM 658 C CA . SER A 1 86 ? 2.602 -1.918 8.526 1.00 91.06 86 SER A CA 1
ATOM 659 C C . SER A 1 86 ? 1.774 -2.495 7.372 1.00 91.06 86 SER A C 1
ATOM 661 O O . SER A 1 86 ? 0.597 -2.161 7.229 1.00 91.06 86 SER A O 1
ATOM 663 N N . ALA A 1 87 ? 2.371 -3.375 6.562 1.00 93.88 87 ALA A N 1
ATOM 664 C CA . ALA A 1 87 ? 1.689 -3.987 5.424 1.00 93.88 87 ALA A CA 1
ATOM 665 C C . ALA A 1 87 ? 0.650 -5.032 5.858 1.00 93.88 87 ALA A C 1
ATOM 667 O O . ALA A 1 87 ? -0.433 -5.096 5.279 1.00 93.88 87 ALA A O 1
ATOM 668 N N . ALA A 1 88 ? 0.970 -5.839 6.875 1.00 93.81 88 ALA A N 1
ATOM 669 C CA . ALA A 1 88 ? 0.077 -6.859 7.411 1.00 93.81 88 ALA A CA 1
ATOM 670 C C . ALA A 1 88 ? -1.151 -6.238 8.091 1.00 93.81 88 ALA A C 1
ATOM 672 O O . ALA A 1 88 ? -2.261 -6.687 7.838 1.00 93.81 88 ALA A O 1
ATOM 673 N N . ALA A 1 89 ? -0.984 -5.164 8.872 1.00 92.75 89 ALA A N 1
ATOM 674 C CA . ALA A 1 89 ? -2.096 -4.467 9.520 1.00 92.75 89 ALA A CA 1
ATOM 675 C C . ALA A 1 89 ? -3.089 -3.886 8.499 1.00 92.75 89 ALA A C 1
ATOM 677 O O . ALA A 1 89 ? -4.302 -3.973 8.688 1.00 92.75 89 ALA A O 1
ATOM 678 N N . VAL A 1 90 ? -2.585 -3.325 7.393 1.00 96.31 90 VAL A N 1
ATOM 679 C CA . VAL A 1 90 ? -3.439 -2.798 6.316 1.00 96.31 90 VAL A CA 1
ATOM 680 C C . VAL A 1 90 ? -4.150 -3.927 5.571 1.00 96.31 90 VAL A C 1
ATOM 682 O O . VAL A 1 90 ? -5.358 -3.842 5.347 1.00 96.31 90 VAL A O 1
ATOM 685 N N . ALA A 1 91 ? -3.422 -4.991 5.223 1.00 96.50 91 ALA A N 1
ATOM 686 C CA . ALA A 1 91 ? -3.966 -6.155 4.523 1.00 96.50 91 ALA A CA 1
ATOM 687 C C . ALA A 1 91 ? -4.999 -6.934 5.343 1.00 96.50 91 ALA A C 1
ATOM 689 O O . ALA A 1 91 ? -5.947 -7.464 4.774 1.00 96.50 91 ALA A O 1
ATOM 690 N N . ASP A 1 92 ? -4.817 -7.001 6.662 1.00 95.88 92 ASP A N 1
ATOM 691 C CA . ASP A 1 92 ? -5.740 -7.675 7.572 1.00 95.88 92 ASP A CA 1
ATOM 692 C C . ASP A 1 92 ? -6.910 -6.790 7.988 1.00 95.88 92 ASP A C 1
ATOM 694 O O . ASP A 1 92 ? -7.705 -7.223 8.791 1.00 95.88 92 ASP A O 1
ATOM 698 N N . PHE A 1 93 ? -7.049 -5.565 7.486 1.00 95.88 93 PHE A N 1
ATOM 699 C CA . PHE A 1 93 ? -8.115 -4.635 7.880 1.00 95.88 93 PHE A CA 1
ATOM 700 C C . PHE A 1 93 ? -8.039 -4.059 9.304 1.00 95.88 93 PHE A C 1
ATOM 702 O O . PHE A 1 93 ? -8.986 -3.437 9.777 1.00 95.88 93 PHE A O 1
ATOM 709 N N . GLN A 1 94 ? -6.893 -4.173 9.970 1.00 93.12 94 GLN A N 1
ATOM 710 C CA . GLN A 1 94 ? -6.678 -3.624 11.314 1.00 93.12 94 GLN A CA 1
ATOM 711 C C . GLN A 1 94 ? -6.559 -2.097 11.316 1.00 93.12 94 GLN A C 1
ATOM 713 O O . GLN A 1 94 ? -6.961 -1.441 12.273 1.00 93.12 94 GLN A O 1
ATOM 718 N N . VAL A 1 95 ? -6.033 -1.526 10.230 1.00 94.19 95 VAL A N 1
ATOM 719 C CA . VAL A 1 95 ? -6.047 -0.084 9.936 1.00 94.19 95 VAL A CA 1
ATOM 720 C C . VAL A 1 95 ? -6.235 0.138 8.433 1.00 94.19 95 VAL A C 1
ATOM 722 O O . VAL A 1 95 ? -5.794 -0.696 7.642 1.00 94.19 95 VAL A O 1
ATOM 725 N N . PRO A 1 96 ? -6.868 1.241 7.996 1.00 95.25 96 PRO A N 1
ATOM 726 C CA . PRO A 1 96 ? -7.046 1.536 6.569 1.00 95.25 96 PRO A CA 1
ATOM 727 C C . PRO A 1 96 ? -5.761 1.995 5.877 1.00 95.25 96 PRO A C 1
ATOM 729 O O . PRO A 1 96 ? -5.569 1.740 4.688 1.00 95.25 96 PRO A O 1
ATOM 732 N N . ILE A 1 97 ? -4.877 2.638 6.639 1.00 96.44 97 ILE A N 1
ATOM 733 C CA . ILE A 1 97 ? -3.621 3.219 6.181 1.00 96.44 97 ILE A CA 1
ATOM 734 C C . ILE A 1 97 ? -2.520 2.981 7.210 1.00 96.44 97 ILE A C 1
ATOM 736 O O . ILE A 1 97 ? -2.783 2.912 8.411 1.00 96.44 97 ILE A O 1
ATOM 740 N N . SER A 1 98 ? -1.276 2.888 6.750 1.00 94.12 98 SER A N 1
ATOM 741 C CA . SER A 1 98 ? -0.107 2.831 7.630 1.00 94.12 98 SER A CA 1
ATOM 742 C C . SER A 1 98 ? 1.132 3.449 6.978 1.00 94.12 98 SER A C 1
ATOM 744 O O . SER A 1 98 ? 1.193 3.647 5.760 1.00 94.12 98 SER A O 1
ATOM 746 N N . LEU A 1 99 ? 2.130 3.764 7.806 1.00 92.88 99 LEU A N 1
ATOM 747 C CA . LEU A 1 99 ? 3.428 4.276 7.371 1.00 92.88 99 LEU A CA 1
ATOM 748 C C . LEU A 1 99 ? 4.487 3.171 7.414 1.00 92.88 99 LEU A C 1
ATOM 750 O O . LEU A 1 99 ? 4.446 2.269 8.255 1.00 92.88 99 LEU A O 1
ATOM 754 N N . GLY A 1 100 ? 5.475 3.272 6.533 1.00 90.81 100 GLY A N 1
ATOM 755 C CA . GLY A 1 100 ? 6.687 2.458 6.553 1.00 90.81 100 GLY A CA 1
ATOM 756 C C . GLY A 1 100 ? 7.901 3.249 6.088 1.00 90.81 100 GLY A C 1
ATOM 757 O O . GLY A 1 100 ? 7.791 4.411 5.705 1.00 90.81 100 GLY A O 1
ATOM 758 N N . ALA A 1 101 ? 9.059 2.598 6.093 1.00 91.06 101 ALA A N 1
ATOM 759 C CA . ALA A 1 101 ? 10.306 3.165 5.599 1.00 91.06 101 ALA A CA 1
ATOM 760 C C . ALA A 1 101 ? 10.974 2.173 4.650 1.00 91.06 101 ALA A C 1
ATOM 762 O O . ALA A 1 101 ? 10.966 0.961 4.880 1.00 91.06 101 ALA A O 1
ATOM 763 N N . GLN A 1 102 ? 11.547 2.682 3.564 1.00 93.31 102 GLN A N 1
ATOM 764 C CA . GLN A 1 102 ? 12.205 1.883 2.546 1.00 93.31 102 GLN A CA 1
ATOM 765 C C . GLN A 1 102 ? 13.615 2.369 2.258 1.00 93.31 102 GLN A C 1
ATOM 767 O O . GLN A 1 102 ? 13.794 3.475 1.768 1.00 93.31 102 GLN A O 1
ATOM 772 N N . THR A 1 103 ? 14.566 1.446 2.406 1.00 92.19 103 THR A N 1
ATOM 773 C CA . THR A 1 103 ? 15.929 1.562 1.874 1.00 92.19 103 THR A CA 1
ATOM 774 C C . THR A 1 103 ? 16.085 0.779 0.565 1.00 92.19 103 THR A C 1
ATOM 776 O O . THR A 1 103 ? 16.504 1.312 -0.455 1.00 92.19 103 THR A O 1
ATOM 779 N N . GLY A 1 104 ? 15.694 -0.504 0.560 1.00 89.44 104 GLY A N 1
ATOM 780 C CA . GLY A 1 104 ? 15.967 -1.448 -0.540 1.00 89.44 104 GLY A CA 1
ATOM 781 C C . GLY A 1 104 ? 14.774 -2.326 -0.925 1.00 89.44 104 GLY A C 1
ATOM 782 O O . GLY A 1 104 ? 14.925 -3.507 -1.234 1.00 89.44 104 GLY A O 1
ATOM 783 N N . GLY A 1 105 ? 13.562 -1.782 -0.827 1.00 91.12 105 GLY A N 1
ATOM 784 C CA . GLY A 1 105 ? 12.311 -2.496 -1.114 1.00 91.12 105 GLY A CA 1
ATOM 785 C C . GLY A 1 105 ? 11.398 -2.722 0.092 1.00 91.12 105 GLY A C 1
ATOM 786 O O . GLY A 1 105 ? 10.387 -3.396 -0.057 1.00 91.12 105 GLY A O 1
ATOM 787 N N . SER A 1 106 ? 11.727 -2.183 1.269 1.00 92.81 106 SER A N 1
ATOM 788 C CA . SER A 1 106 ? 11.003 -2.451 2.519 1.00 92.81 106 SER A CA 1
ATOM 789 C C . SER A 1 106 ? 9.565 -1.926 2.598 1.00 92.81 106 SER A C 1
ATOM 791 O O . SER A 1 106 ? 8.887 -2.255 3.563 1.00 92.81 106 SER A O 1
ATOM 793 N N . ILE A 1 107 ? 9.082 -1.198 1.586 1.00 95.44 107 ILE A N 1
ATOM 794 C CA . ILE A 1 107 ? 7.668 -0.842 1.407 1.00 95.44 107 ILE A CA 1
ATOM 795 C C . ILE A 1 107 ? 7.044 -1.697 0.299 1.00 95.44 107 ILE A C 1
ATOM 797 O O . ILE A 1 107 ? 6.102 -2.449 0.535 1.00 95.44 107 ILE A O 1
ATOM 801 N N . ILE A 1 108 ? 7.609 -1.660 -0.909 1.00 95.69 108 ILE A N 1
ATOM 802 C CA . ILE A 1 108 ? 7.011 -2.326 -2.081 1.00 95.69 108 ILE A CA 1
ATOM 803 C C . ILE A 1 108 ? 7.008 -3.860 -1.976 1.00 95.69 108 ILE A C 1
ATOM 805 O O . ILE A 1 108 ? 6.094 -4.513 -2.475 1.00 95.69 108 ILE A O 1
ATOM 809 N N . ARG A 1 109 ? 8.013 -4.457 -1.317 1.00 94.69 109 ARG A N 1
ATOM 810 C CA . ARG A 1 109 ? 8.108 -5.912 -1.126 1.00 94.69 109 ARG A CA 1
ATOM 811 C C . ARG A 1 109 ? 7.014 -6.430 -0.193 1.00 94.69 109 ARG A C 1
ATOM 813 O O . ARG A 1 109 ? 6.288 -7.318 -0.635 1.00 94.69 109 ARG A O 1
ATOM 820 N N . PRO A 1 110 ? 6.867 -5.924 1.050 1.00 94.56 110 PRO A N 1
ATOM 821 C CA . PRO A 1 110 ? 5.781 -6.388 1.897 1.00 94.56 110 PRO A CA 1
ATOM 822 C C . PRO A 1 110 ? 4.404 -6.072 1.302 1.00 94.56 110 PRO A C 1
ATOM 824 O O . PRO A 1 110 ? 3.555 -6.952 1.310 1.00 94.56 110 PRO A O 1
ATOM 827 N N . ALA A 1 111 ? 4.217 -4.921 0.642 1.00 97.00 111 ALA A N 1
ATOM 828 C CA . ALA A 1 111 ? 2.960 -4.618 -0.052 1.00 97.00 111 ALA A CA 1
ATOM 829 C C . ALA A 1 111 ? 2.597 -5.658 -1.124 1.00 97.00 111 ALA A C 1
ATOM 831 O O . ALA A 1 111 ? 1.458 -6.112 -1.204 1.00 97.00 111 ALA A O 1
ATOM 832 N N . SER A 1 112 ? 3.576 -6.089 -1.928 1.00 96.19 112 SER A N 1
ATOM 833 C CA . SER A 1 112 ? 3.360 -7.144 -2.923 1.00 96.19 112 SER A CA 1
ATOM 834 C C . SER A 1 112 ? 3.036 -8.497 -2.288 1.00 96.19 112 SER A C 1
ATOM 836 O O . SER A 1 112 ? 2.338 -9.291 -2.914 1.00 96.19 112 SER A O 1
ATOM 838 N N . PHE A 1 113 ? 3.580 -8.793 -1.106 1.00 95.44 113 PHE A N 1
ATOM 839 C CA . PHE A 1 113 ? 3.360 -10.065 -0.413 1.00 95.44 113 PHE A CA 1
ATOM 840 C C . PHE A 1 113 ? 1.995 -10.102 0.275 1.00 95.44 113 PHE A C 1
ATOM 842 O O . PHE A 1 113 ? 1.376 -11.163 0.329 1.00 95.44 113 PHE A O 1
ATOM 849 N N . THR A 1 114 ? 1.528 -8.965 0.791 1.00 95.94 114 THR A N 1
ATOM 850 C CA . THR A 1 114 ? 0.251 -8.844 1.505 1.00 95.94 114 THR A CA 1
ATOM 851 C C . THR A 1 114 ? -0.888 -8.326 0.625 1.00 95.94 114 THR A C 1
ATOM 853 O O . THR A 1 114 ? -2.023 -8.245 1.083 1.00 95.94 114 THR A O 1
ATOM 856 N N . GLY A 1 115 ? -0.628 -8.005 -0.645 1.00 96.56 115 GLY A N 1
ATOM 857 C CA . GLY A 1 115 ? -1.656 -7.596 -1.603 1.00 96.56 115 GLY A CA 1
ATOM 858 C C . GLY A 1 115 ? -2.243 -6.205 -1.342 1.00 96.56 115 GLY A C 1
ATOM 859 O O . GLY A 1 115 ? -3.403 -5.975 -1.670 1.00 96.56 115 GLY A O 1
ATOM 860 N N . THR A 1 116 ? -1.471 -5.287 -0.757 1.00 96.06 116 THR A N 1
ATOM 861 C CA . THR A 1 116 ? -1.906 -3.905 -0.482 1.00 96.06 116 THR A CA 1
ATOM 862 C C . THR A 1 116 ? -1.393 -2.930 -1.532 1.00 96.06 116 THR A C 1
ATOM 864 O O . THR A 1 116 ? -0.360 -3.158 -2.167 1.00 96.06 116 THR A O 1
ATOM 867 N N . PHE A 1 117 ? -2.052 -1.779 -1.651 1.00 98.38 117 PHE A N 1
ATOM 868 C CA . PHE A 1 117 ? -1.469 -0.641 -2.351 1.00 98.38 117 PHE A CA 1
ATOM 869 C C . PHE A 1 117 ? -0.354 -0.043 -1.497 1.00 98.38 117 PHE A C 1
ATOM 871 O O . PHE A 1 117 ? -0.447 -0.001 -0.269 1.00 98.38 117 PHE A O 1
ATOM 878 N N . ALA A 1 118 ? 0.715 0.414 -2.142 1.00 97.81 118 ALA A N 1
ATOM 879 C CA . ALA A 1 118 ? 1.787 1.104 -1.453 1.00 97.81 118 ALA A CA 1
ATOM 880 C C . ALA A 1 118 ? 2.485 2.107 -2.358 1.00 97.81 118 ALA A C 1
ATOM 882 O O . ALA A 1 118 ? 2.571 1.927 -3.574 1.00 97.81 118 ALA A O 1
ATOM 883 N N . MET A 1 119 ? 3.033 3.139 -1.733 1.00 97.12 119 MET A N 1
ATOM 884 C CA . MET A 1 119 ? 3.781 4.185 -2.408 1.00 97.12 119 MET A CA 1
ATOM 885 C C . MET A 1 119 ? 5.054 4.473 -1.629 1.00 97.12 119 MET A C 1
ATOM 887 O O . MET A 1 119 ? 5.013 4.797 -0.445 1.00 97.12 119 MET A O 1
ATOM 891 N N . LYS A 1 120 ? 6.193 4.386 -2.319 1.00 96.75 120 LYS A N 1
ATOM 892 C CA . LYS A 1 120 ? 7.434 5.019 -1.880 1.00 96.75 120 LYS A CA 1
ATOM 893 C C . LYS A 1 120 ? 7.611 6.294 -2.714 1.00 96.75 120 LYS A C 1
ATOM 895 O O . LYS A 1 120 ? 7.951 6.159 -3.891 1.00 96.75 120 LYS A O 1
ATOM 900 N N . PRO A 1 121 ? 7.391 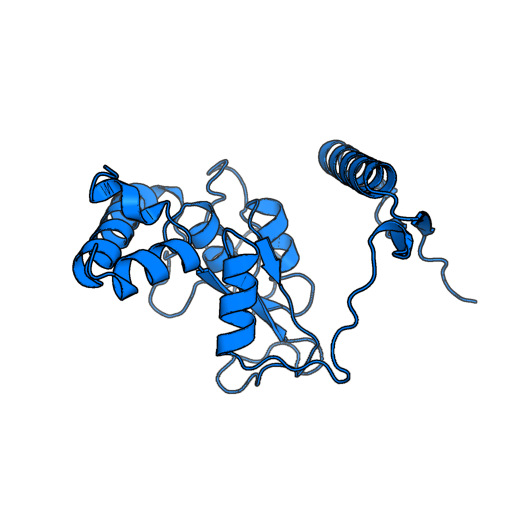7.490 -2.148 1.00 95.31 121 PRO A N 1
ATOM 901 C CA . PRO A 1 121 ? 7.636 8.763 -2.818 1.00 95.31 121 PRO A CA 1
ATOM 902 C C . PRO A 1 121 ? 9.083 8.903 -3.303 1.00 95.31 121 PRO A C 1
ATOM 904 O O . PRO A 1 121 ? 9.954 8.077 -2.992 1.00 95.31 121 PRO A O 1
ATOM 907 N N . THR A 1 122 ? 9.359 9.975 -4.041 1.00 94.81 122 THR A N 1
ATOM 908 C CA . THR A 1 122 ? 10.730 10.371 -4.376 1.00 94.81 122 THR A CA 1
ATOM 909 C C . THR A 1 122 ? 11.562 10.509 -3.091 1.00 94.81 122 THR A C 1
ATOM 911 O O . THR A 1 122 ? 11.059 10.859 -2.022 1.00 94.81 122 THR A O 1
ATOM 914 N N . HIS A 1 123 ? 12.834 10.105 -3.159 1.00 94.94 123 HIS A N 1
ATOM 915 C CA . HIS A 1 123 ? 13.745 10.236 -2.016 1.00 94.94 123 HIS A CA 1
ATOM 916 C C . HIS A 1 123 ? 13.832 11.714 -1.602 1.00 94.94 123 HIS A C 1
ATOM 918 O O . HIS A 1 123 ? 13.784 12.587 -2.465 1.00 94.94 123 HIS A O 1
ATOM 924 N N . ASN A 1 124 ? 13.898 11.983 -0.296 1.00 92.62 124 ASN A N 1
ATOM 925 C CA . ASN A 1 124 ? 13.826 13.325 0.301 1.00 92.62 124 ASN A CA 1
ATOM 926 C C . ASN A 1 124 ? 12.514 14.114 0.100 1.00 92.62 124 ASN A C 1
ATOM 928 O O . ASN A 1 124 ? 12.458 15.272 0.504 1.00 92.62 124 ASN A O 1
ATOM 932 N N . SER A 1 125 ? 11.436 13.527 -0.441 1.00 93.88 125 SER A N 1
ATOM 933 C CA . SER A 1 125 ? 10.128 14.214 -0.488 1.00 93.88 125 SER A CA 1
ATOM 934 C C . SER A 1 125 ? 9.434 14.325 0.873 1.00 93.88 125 SER A C 1
ATOM 936 O O . SER A 1 125 ? 8.521 15.126 1.027 1.00 93.88 125 SER A O 1
ATOM 938 N N . ILE A 1 126 ? 9.843 13.516 1.853 1.00 94.00 126 ILE A N 1
ATOM 939 C CA . ILE A 1 126 ? 9.374 13.568 3.242 1.00 94.00 126 ILE A CA 1
ATOM 940 C C . ILE A 1 126 ? 10.613 13.624 4.130 1.00 94.00 126 ILE A C 1
ATOM 942 O O . ILE A 1 126 ? 11.555 12.860 3.906 1.00 94.00 126 ILE A O 1
ATOM 946 N N . SER A 1 127 ? 10.603 14.504 5.135 1.00 91.94 127 SER A N 1
ATOM 947 C CA . SER A 1 127 ? 11.669 14.565 6.139 1.00 91.94 127 SER A CA 1
ATOM 948 C C . SER A 1 127 ? 11.824 13.217 6.842 1.00 91.94 127 SER A C 1
ATOM 950 O O . SER A 1 127 ? 10.844 12.626 7.291 1.00 91.94 127 SER A O 1
ATOM 952 N N . THR A 1 128 ? 13.061 12.744 6.972 1.00 90.56 128 THR A N 1
ATOM 953 C CA . THR A 1 128 ? 13.399 11.558 7.770 1.00 90.56 128 THR A C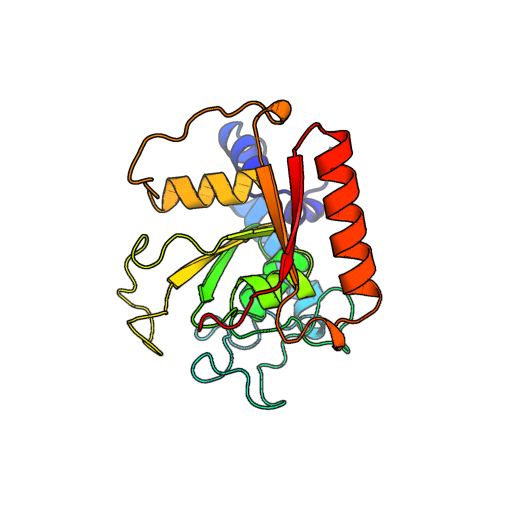A 1
ATOM 954 C C . THR A 1 128 ? 13.655 11.900 9.239 1.00 90.56 128 THR A C 1
ATOM 956 O O . THR A 1 128 ? 14.098 11.042 10.000 1.00 90.56 128 THR A O 1
ATOM 959 N N . GLU A 1 129 ? 13.398 13.142 9.662 1.00 90.06 129 GLU A N 1
ATOM 960 C CA . GLU A 1 129 ? 13.543 13.553 11.058 1.00 90.06 129 GLU A CA 1
ATOM 961 C C . GLU A 1 129 ? 12.707 12.656 11.984 1.00 90.06 129 GLU A C 1
ATOM 963 O O . GLU A 1 129 ? 11.545 12.349 11.722 1.00 90.06 129 GLU A O 1
ATOM 968 N N . GLY A 1 130 ? 13.329 12.185 13.067 1.00 85.31 130 GLY A N 1
ATOM 969 C CA . GLY A 1 130 ? 12.715 11.240 14.001 1.00 85.31 130 GLY A CA 1
ATOM 970 C C . GLY A 1 130 ? 12.725 9.777 13.537 1.00 85.31 130 GLY A C 1
ATOM 971 O O . GLY A 1 130 ? 12.452 8.890 14.350 1.00 85.31 130 GLY A O 1
ATOM 972 N N . GLN A 1 131 ? 13.095 9.483 12.285 1.00 84.69 131 GLN A N 1
ATOM 973 C CA . GLN A 1 131 ? 13.354 8.117 11.836 1.00 84.69 131 GLN A CA 1
ATOM 974 C C . GLN A 1 131 ? 14.695 7.627 12.391 1.00 84.69 131 GLN A C 1
ATOM 976 O O . GLN A 1 131 ? 15.695 8.344 12.393 1.00 84.69 131 GLN A O 1
ATOM 981 N N . LYS A 1 132 ? 14.760 6.357 12.805 1.00 83.56 132 LYS A N 1
ATOM 982 C CA . LYS A 1 132 ? 16.057 5.704 12.989 1.00 83.56 132 LYS A CA 1
ATOM 983 C C . LYS A 1 132 ? 16.707 5.516 11.617 1.00 83.56 132 LYS A C 1
ATOM 985 O O . LYS A 1 132 ? 16.170 4.805 10.770 1.00 83.56 132 LYS A O 1
ATOM 990 N N . GLU A 1 133 ? 17.855 6.148 11.425 1.00 83.38 133 GLU A N 1
ATOM 991 C CA . GLU A 1 133 ? 18.615 6.061 10.180 1.00 83.38 133 GLU A CA 1
ATOM 992 C C . GLU A 1 133 ? 19.254 4.678 10.011 1.00 83.38 133 GLU A C 1
ATOM 994 O O . GLU A 1 133 ? 19.869 4.140 10.939 1.00 83.38 133 GLU A O 1
ATOM 999 N N . PHE A 1 134 ? 19.122 4.127 8.807 1.00 86.50 134 PHE A N 1
ATOM 1000 C CA . PHE A 1 134 ? 19.843 2.947 8.345 1.00 86.50 134 PHE A CA 1
ATOM 1001 C C . PHE A 1 134 ? 20.767 3.301 7.174 1.00 86.50 134 PHE A C 1
ATOM 1003 O O . PHE A 1 134 ? 21.947 2.951 7.182 1.00 86.50 134 PHE A O 1
ATOM 1010 N N . SER A 1 135 ? 20.260 4.043 6.187 1.00 91.25 135 SER A N 1
ATOM 1011 C CA . SER A 1 135 ? 21.047 4.568 5.073 1.00 91.25 135 SER A CA 1
ATOM 1012 C C . SER A 1 135 ? 20.511 5.930 4.610 1.00 91.25 135 SER A C 1
ATOM 1014 O O . SER A 1 135 ? 19.533 5.981 3.862 1.00 91.25 135 SER A O 1
ATOM 1016 N N . PRO A 1 136 ? 21.176 7.045 4.965 1.00 87.00 136 PRO A N 1
ATOM 1017 C CA . PRO A 1 136 ? 20.698 8.394 4.642 1.00 87.00 136 PRO A CA 1
ATOM 1018 C C . PRO A 1 136 ? 20.458 8.640 3.144 1.00 87.00 136 PRO A C 1
ATOM 1020 O O . PRO A 1 136 ? 19.589 9.415 2.754 1.00 87.00 136 PRO A O 1
ATOM 1023 N N . THR A 1 137 ? 21.205 7.954 2.277 1.00 93.06 137 THR A N 1
ATOM 1024 C CA . THR A 1 137 ? 21.105 8.115 0.819 1.00 93.06 137 THR A CA 1
ATOM 1025 C C . THR A 1 137 ? 19.978 7.305 0.180 1.00 93.06 137 THR A C 1
ATOM 1027 O O . THR A 1 137 ? 19.762 7.428 -1.022 1.00 93.06 137 THR A O 1
ATOM 1030 N N . PHE A 1 138 ? 19.290 6.449 0.938 1.00 92.75 138 PHE A N 1
ATOM 1031 C CA . PHE A 1 138 ? 18.257 5.556 0.406 1.00 92.75 138 PHE A CA 1
ATOM 1032 C C . PHE A 1 138 ? 16.965 5.558 1.222 1.00 92.75 138 PHE A C 1
ATOM 1034 O O . PHE A 1 138 ? 15.894 5.340 0.650 1.00 92.75 138 PHE A O 1
ATOM 1041 N N . ASP A 1 139 ? 17.047 5.807 2.526 1.00 93.50 139 ASP A N 1
ATOM 1042 C CA . ASP A 1 139 ? 15.903 5.787 3.427 1.00 93.50 139 ASP A CA 1
ATOM 1043 C C . ASP A 1 139 ? 14.834 6.777 2.962 1.00 93.50 139 ASP A C 1
ATOM 1045 O O . ASP A 1 139 ? 15.075 7.967 2.783 1.00 93.50 139 ASP A O 1
ATOM 1049 N N . THR A 1 140 ? 13.638 6.252 2.706 1.00 95.19 140 THR A N 1
ATOM 1050 C CA . THR A 1 140 ? 12.473 7.037 2.303 1.00 95.19 140 THR A CA 1
ATOM 1051 C C . THR A 1 140 ? 11.254 6.556 3.078 1.00 95.19 140 THR A C 1
ATOM 1053 O O . THR A 1 140 ? 10.940 5.363 3.028 1.00 95.19 140 THR A O 1
ATOM 1056 N N . PHE A 1 141 ? 10.533 7.459 3.743 1.00 94.56 141 PHE A N 1
ATOM 1057 C CA . PHE A 1 141 ? 9.196 7.154 4.250 1.00 94.56 141 PHE A CA 1
ATOM 1058 C C . PHE A 1 141 ? 8.242 6.818 3.109 1.00 94.56 141 PHE A C 1
ATOM 1060 O O . PHE A 1 141 ? 8.416 7.265 1.981 1.00 94.56 141 PHE A O 1
ATOM 1067 N N . GLY A 1 142 ? 7.203 6.054 3.398 1.00 95.38 142 GLY A N 1
ATOM 1068 C CA . GLY A 1 142 ? 6.110 5.868 2.464 1.00 95.38 142 GLY A CA 1
ATOM 1069 C C . GLY A 1 142 ? 4.940 5.155 3.104 1.00 95.38 142 GLY A C 1
ATOM 1070 O O . GLY A 1 142 ? 4.848 5.034 4.327 1.00 95.38 142 GLY A O 1
ATOM 1071 N N . PHE A 1 143 ? 4.021 4.731 2.254 1.00 97.38 143 PHE A N 1
ATOM 1072 C CA . PHE A 1 143 ? 2.634 4.524 2.632 1.00 97.38 143 PHE A CA 1
ATOM 1073 C C . PHE A 1 143 ? 2.147 3.144 2.222 1.00 97.38 143 PHE A C 1
ATOM 1075 O O . PHE A 1 143 ? 2.526 2.647 1.159 1.00 97.38 143 PHE A O 1
ATOM 1082 N N . PHE A 1 144 ? 1.252 2.583 3.027 1.00 98.06 144 PHE A N 1
ATOM 1083 C CA . PHE A 1 144 ? 0.416 1.442 2.674 1.00 98.06 144 PHE A CA 1
ATOM 1084 C C . PHE A 1 144 ? -1.049 1.830 2.817 1.00 98.06 144 PHE A C 1
ATOM 1086 O O . PHE A 1 144 ? -1.414 2.538 3.757 1.00 98.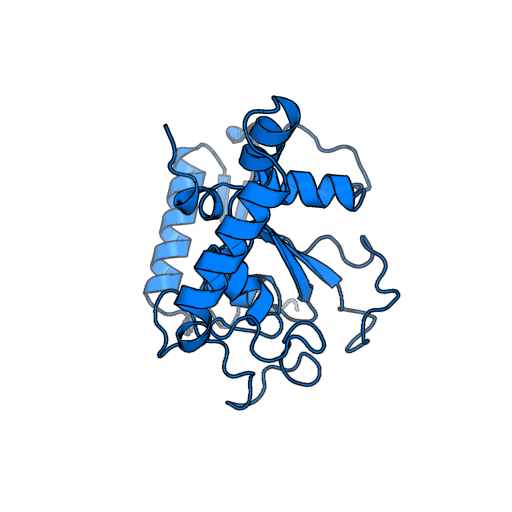06 144 PHE A O 1
ATOM 1093 N N . ALA A 1 145 ? -1.878 1.339 1.904 1.00 97.88 145 ALA A N 1
ATOM 1094 C CA . ALA A 1 145 ? -3.311 1.579 1.916 1.00 97.88 145 ALA A CA 1
ATOM 1095 C C . ALA A 1 145 ? -4.087 0.450 1.225 1.00 97.88 145 ALA A C 1
ATOM 1097 O O . ALA A 1 145 ? -3.511 -0.435 0.580 1.00 97.88 145 ALA A O 1
ATOM 1098 N N . ARG A 1 146 ? -5.417 0.505 1.334 1.00 96.50 146 ARG A N 1
ATOM 1099 C CA . ARG A 1 146 ? -6.336 -0.427 0.660 1.00 96.50 146 ARG A CA 1
ATOM 1100 C C . ARG A 1 146 ? -6.910 0.104 -0.654 1.00 96.50 146 ARG A C 1
ATOM 1102 O O . ARG A 1 146 ? -7.517 -0.662 -1.395 1.00 96.50 146 ARG A O 1
ATOM 1109 N N . SER A 1 147 ? -6.684 1.378 -0.962 1.00 97.81 147 SER A N 1
ATOM 1110 C CA . SER A 1 147 ? -7.137 2.030 -2.192 1.00 97.81 147 SER A CA 1
ATOM 1111 C C . SER A 1 147 ? -6.119 3.056 -2.689 1.00 97.81 147 SER A C 1
ATOM 1113 O O . SER A 1 147 ? -5.185 3.432 -1.974 1.00 97.81 147 SER A O 1
ATOM 1115 N N . LEU A 1 148 ? -6.288 3.505 -3.935 1.00 96.81 148 LEU A N 1
ATOM 1116 C CA . LEU A 1 148 ? -5.462 4.568 -4.504 1.00 96.81 148 LEU A CA 1
ATOM 1117 C C . LEU A 1 148 ? -5.821 5.929 -3.893 1.00 96.81 148 LEU A C 1
ATOM 1119 O O . LEU A 1 148 ? -4.938 6.748 -3.657 1.00 96.81 148 LEU A O 1
ATOM 1123 N N . GLU A 1 149 ? -7.100 6.144 -3.602 1.00 98.00 149 GLU A N 1
ATOM 1124 C CA . GLU A 1 149 ? -7.640 7.351 -2.979 1.00 98.00 149 GLU A CA 1
ATOM 1125 C C . GLU A 1 149 ? -7.025 7.578 -1.593 1.00 98.00 149 GLU A C 1
ATOM 1127 O O . GLU A 1 149 ? -6.643 8.694 -1.258 1.00 98.00 149 GLU A O 1
ATOM 1132 N N . ASP A 1 150 ? -6.815 6.511 -0.820 1.00 98.12 150 ASP A N 1
ATOM 1133 C CA . ASP A 1 150 ? -6.148 6.593 0.480 1.00 98.12 150 ASP A CA 1
ATOM 1134 C C . ASP A 1 150 ? -4.652 6.934 0.349 1.00 98.12 150 ASP A C 1
ATOM 1136 O O . ASP A 1 150 ? -4.105 7.667 1.177 1.00 98.12 150 ASP A O 1
ATOM 1140 N N . LEU A 1 151 ? -3.975 6.457 -0.706 1.00 97.62 151 LEU A N 1
ATOM 1141 C CA . LEU A 1 151 ? -2.604 6.891 -1.001 1.00 97.62 151 LEU A CA 1
ATOM 1142 C C . LEU A 1 151 ? -2.557 8.372 -1.397 1.00 97.62 151 LEU A C 1
ATOM 1144 O O . LEU A 1 151 ? -1.633 9.075 -0.991 1.00 97.62 151 LEU A O 1
ATOM 1148 N N . GLN A 1 152 ? -3.541 8.852 -2.162 1.00 95.75 152 GLN A N 1
ATOM 1149 C CA . GLN A 1 152 ? -3.666 10.269 -2.517 1.00 95.75 152 GLN A CA 1
ATOM 1150 C C . GLN A 1 152 ? -3.950 11.135 -1.286 1.00 95.75 152 GLN A C 1
ATOM 1152 O O . GLN A 1 152 ? -3.340 12.192 -1.134 1.00 95.75 152 GLN A O 1
ATOM 1157 N N . LEU A 1 153 ? -4.810 10.668 -0.375 1.00 95.88 153 LEU A N 1
ATOM 1158 C CA . LEU A 1 153 ? -5.076 11.326 0.902 1.00 95.88 153 LEU A CA 1
ATOM 1159 C C . LEU A 1 153 ? -3.780 11.490 1.709 1.00 95.88 153 LEU A C 1
ATOM 1161 O O . LEU A 1 153 ? -3.463 12.595 2.146 1.00 95.88 153 LEU A O 1
ATOM 1165 N N . LEU A 1 154 ? -2.991 10.419 1.849 1.00 95.81 154 LEU A N 1
ATOM 1166 C CA . LEU A 1 154 ? -1.691 10.469 2.524 1.00 95.81 154 LEU A CA 1
ATOM 1167 C C . LEU A 1 154 ? -0.697 11.392 1.815 1.00 95.81 154 LEU A C 1
ATOM 1169 O O . LEU A 1 154 ? -0.011 12.169 2.476 1.00 95.81 154 LEU A O 1
ATOM 1173 N N . ALA A 1 155 ? -0.636 11.358 0.483 1.00 95.50 155 ALA A N 1
ATOM 1174 C CA . ALA A 1 155 ? 0.200 12.279 -0.280 1.00 95.50 155 ALA A CA 1
ATOM 1175 C C . ALA A 1 155 ? -0.166 13.748 0.000 1.00 95.50 155 ALA A C 1
ATOM 1177 O O . ALA A 1 155 ? 0.731 14.574 0.165 1.00 95.50 155 ALA A O 1
ATOM 1178 N N . GLY A 1 156 ? -1.462 14.056 0.129 1.00 95.19 156 GLY A N 1
ATOM 1179 C CA . GLY A 1 156 ? -1.955 15.376 0.526 1.00 95.19 156 GLY A CA 1
ATOM 1180 C C . GLY A 1 156 ? -1.574 15.758 1.959 1.00 95.19 156 GLY A C 1
ATOM 1181 O O . GLY A 1 156 ? -1.082 16.862 2.180 1.00 95.19 156 GLY A O 1
ATOM 1182 N N . VAL A 1 157 ? -1.727 14.842 2.924 1.00 95.00 157 VAL A N 1
ATOM 1183 C CA . VAL A 1 157 ? -1.351 15.060 4.338 1.00 95.00 157 VAL A CA 1
ATOM 1184 C C . VAL A 1 157 ? 0.140 15.370 4.486 1.00 95.00 157 VAL A C 1
ATOM 1186 O O . VAL A 1 157 ? 0.513 16.265 5.240 1.00 95.00 157 VAL A O 1
ATOM 1189 N N . PHE A 1 158 ? 0.992 14.660 3.746 1.00 95.19 158 PHE A N 1
ATOM 1190 C CA . PHE A 1 158 ? 2.439 14.895 3.733 1.00 95.19 158 PHE A CA 1
ATOM 1191 C C . PHE A 1 158 ? 2.867 16.013 2.774 1.00 95.19 158 PHE A C 1
ATOM 1193 O O . PHE A 1 158 ? 4.064 16.237 2.611 1.00 95.19 158 PHE A O 1
ATOM 1200 N N . ALA A 1 159 ? 1.905 16.709 2.156 1.00 94.31 159 ALA A N 1
ATOM 1201 C CA . ALA A 1 159 ? 2.127 17.796 1.212 1.00 94.31 159 ALA A CA 1
ATOM 1202 C C . ALA A 1 159 ? 3.166 17.441 0.135 1.00 94.31 159 ALA A C 1
ATOM 1204 O O . ALA A 1 159 ? 4.057 18.235 -0.166 1.00 94.31 159 ALA A O 1
ATOM 1205 N N . LEU A 1 160 ? 3.068 16.234 -0.431 1.00 94.25 160 LEU A N 1
ATOM 1206 C CA . LEU A 1 160 ? 3.969 15.805 -1.492 1.00 94.25 160 LEU A CA 1
ATOM 1207 C C . LEU A 1 160 ? 3.793 16.703 -2.714 1.00 94.25 160 LEU A C 1
ATOM 1209 O O . LEU A 1 160 ? 2.685 16.872 -3.223 1.00 94.25 160 LEU A O 1
ATOM 1213 N N . GLN A 1 161 ? 4.903 17.267 -3.179 1.00 89.00 161 GLN A N 1
ATOM 1214 C CA . GLN A 1 161 ? 4.938 18.136 -4.346 1.00 89.00 161 GLN A CA 1
ATOM 1215 C C . GLN A 1 161 ? 5.806 17.510 -5.425 1.00 89.00 161 GLN A C 1
ATOM 1217 O O . GLN A 1 161 ? 6.922 17.059 -5.165 1.00 89.00 161 GLN A O 1
ATOM 1222 N N . ASP A 1 162 ? 5.283 17.515 -6.643 1.00 86.12 162 ASP A N 1
ATOM 1223 C CA . ASP A 1 162 ? 6.085 17.266 -7.827 1.00 86.12 162 ASP A CA 1
ATOM 1224 C C . ASP A 1 162 ? 6.891 18.525 -8.173 1.00 86.12 162 ASP A C 1
ATOM 1226 O O . ASP A 1 162 ? 6.383 19.644 -8.079 1.00 86.12 162 ASP A O 1
ATOM 1230 N N . ASP A 1 163 ? 8.112 18.350 -8.684 1.00 86.38 163 ASP A N 1
ATOM 1231 C CA . ASP A 1 163 ? 8.932 19.459 -9.207 1.00 86.38 163 ASP A CA 1
ATOM 1232 C C . ASP A 1 163 ? 8.225 20.238 -10.330 1.00 86.38 163 ASP A C 1
ATOM 1234 O O . ASP A 1 163 ? 8.556 21.384 -10.643 1.00 86.38 163 ASP A O 1
ATOM 1238 N N . LYS A 1 164 ? 7.280 19.579 -11.007 1.00 87.25 164 LYS A N 1
ATOM 1239 C CA . LYS A 1 164 ? 6.462 20.127 -12.086 1.00 87.25 164 LYS A CA 1
ATOM 1240 C C . LYS A 1 164 ? 5.042 19.644 -11.893 1.00 87.25 164 LYS A C 1
ATOM 1242 O O . LYS A 1 164 ? 4.842 18.464 -11.634 1.00 87.25 164 LYS A O 1
ATOM 1247 N N . SER A 1 165 ? 4.070 20.521 -12.126 1.00 86.19 165 SER A N 1
ATOM 1248 C CA . SER A 1 165 ? 2.665 20.127 -12.089 1.00 86.19 165 SER A CA 1
ATOM 1249 C C . SER A 1 165 ? 2.425 18.894 -12.971 1.00 86.19 165 SER A C 1
ATOM 1251 O O . SER A 1 165 ? 2.891 18.876 -14.124 1.00 86.19 165 SER A O 1
ATOM 1253 N N . PRO A 1 166 ? 1.720 17.872 -12.454 1.00 83.31 166 PRO A N 1
ATOM 1254 C CA . PRO A 1 166 ? 1.403 16.688 -13.227 1.00 83.31 166 PRO A CA 1
ATOM 1255 C C . PRO A 1 166 ? 0.613 17.093 -14.471 1.00 83.31 166 PRO A C 1
ATOM 1257 O O . PRO A 1 166 ? -0.226 17.995 -14.448 1.00 83.31 166 PRO A O 1
ATOM 1260 N N . LYS A 1 167 ? 0.929 16.446 -15.590 1.00 86.69 167 LYS A N 1
ATOM 1261 C CA . LYS A 1 167 ? 0.194 16.622 -16.839 1.00 86.69 167 LYS A CA 1
ATOM 1262 C C . LYS A 1 167 ? -0.825 15.504 -16.944 1.00 86.69 167 LYS A C 1
ATOM 1264 O O . LYS A 1 167 ? -0.450 14.341 -16.804 1.00 86.69 167 LYS A O 1
ATOM 1269 N N . ASP A 1 168 ? -2.061 15.846 -17.281 1.00 87.50 168 ASP A N 1
ATOM 1270 C CA . ASP A 1 168 ? -3.042 14.849 -17.691 1.00 87.50 168 ASP A CA 1
ATOM 1271 C C . ASP A 1 168 ? -2.615 14.263 -19.038 1.00 87.50 168 ASP A C 1
ATOM 1273 O O . ASP A 1 168 ? -2.722 14.895 -20.092 1.00 87.50 168 ASP A O 1
ATOM 1277 N N . ILE A 1 169 ? -2.059 13.055 -18.993 1.00 89.31 169 ILE A N 1
ATOM 1278 C CA . ILE A 1 169 ? -1.646 12.304 -20.175 1.00 89.31 169 ILE A CA 1
ATOM 1279 C C . ILE A 1 169 ? -2.752 11.287 -20.469 1.00 89.31 169 ILE A C 1
ATOM 1281 O O . ILE A 1 169 ? -2.943 10.365 -19.672 1.00 89.31 169 ILE A O 1
ATOM 1285 N N . PRO A 1 170 ? -3.472 11.403 -21.603 1.00 92.94 170 PRO A N 1
ATOM 1286 C CA . PRO A 1 170 ? -4.402 10.366 -22.031 1.00 92.94 170 PRO A CA 1
ATOM 1287 C C . PRO A 1 170 ? -3.696 9.012 -22.093 1.00 92.94 170 PRO A C 1
ATOM 1289 O O . PRO A 1 170 ? -2.565 8.934 -22.576 1.00 92.94 170 PRO A O 1
ATOM 1292 N N . LEU A 1 171 ? -4.357 7.937 -21.655 1.00 91.94 171 LEU A N 1
ATOM 1293 C CA . LEU A 1 171 ? -3.745 6.602 -21.604 1.00 91.94 171 LEU A CA 1
ATOM 1294 C C . LEU A 1 171 ? -3.183 6.152 -22.960 1.00 91.94 171 LEU A C 1
ATOM 1296 O O . LEU A 1 171 ? -2.150 5.493 -23.000 1.00 91.94 171 LEU A O 1
ATOM 1300 N N . GLN A 1 172 ? -3.799 6.574 -24.068 1.00 92.38 172 GLN A N 1
ATOM 1301 C CA . GLN A 1 172 ? -3.343 6.261 -25.428 1.00 92.38 172 GLN A CA 1
ATOM 1302 C C . GLN A 1 172 ? -1.982 6.887 -25.772 1.00 92.38 172 GLN A C 1
ATOM 1304 O O . GLN A 1 172 ? -1.275 6.406 -26.654 1.00 92.38 172 GLN A O 1
ATOM 1309 N N . ASN A 1 173 ? -1.608 7.953 -25.063 1.00 94.50 173 ASN A N 1
ATOM 1310 C CA . ASN A 1 173 ? -0.334 8.649 -25.211 1.00 94.50 173 ASN A CA 1
ATOM 1311 C C . ASN A 1 173 ? 0.694 8.202 -24.159 1.00 94.50 173 ASN A C 1
ATOM 1313 O O . ASN A 1 173 ? 1.844 8.645 -24.199 1.00 94.50 173 ASN A O 1
ATOM 1317 N N . ALA A 1 174 ? 0.301 7.352 -23.207 1.00 94.25 174 ALA A N 1
ATOM 1318 C CA . ALA A 1 174 ? 1.202 6.821 -22.200 1.00 94.25 174 ALA A CA 1
ATOM 1319 C C . ALA A 1 174 ? 2.043 5.670 -22.772 1.00 94.25 174 ALA A C 1
ATOM 1321 O O . ALA A 1 174 ? 1.580 4.857 -23.576 1.00 94.25 174 ALA A O 1
ATOM 1322 N N . SER A 1 175 ? 3.290 5.579 -22.308 1.00 94.25 175 SER A N 1
ATOM 1323 C CA . SER A 1 175 ? 4.195 4.475 -22.618 1.00 94.25 175 SER A CA 1
ATOM 1324 C C . SER A 1 175 ? 4.738 3.883 -21.326 1.00 94.25 175 SER A C 1
ATOM 1326 O O . SER A 1 175 ? 5.234 4.610 -20.468 1.00 94.25 175 SER A O 1
ATOM 1328 N N . VAL A 1 176 ? 4.676 2.561 -21.198 1.00 94.94 176 VAL A N 1
ATOM 1329 C CA . VAL A 1 176 ? 5.167 1.812 -20.037 1.00 94.94 176 VAL A CA 1
ATOM 1330 C C . VAL A 1 176 ? 6.204 0.798 -20.495 1.00 94.94 176 VAL A C 1
ATOM 1332 O O . VAL A 1 176 ? 5.977 0.039 -21.436 1.00 94.94 176 VAL A O 1
ATOM 1335 N N . ALA A 1 177 ? 7.341 0.759 -19.805 1.00 94.94 177 ALA A N 1
ATOM 1336 C CA . ALA A 1 177 ? 8.363 -0.253 -20.023 1.00 94.94 177 ALA A CA 1
ATOM 1337 C C . ALA A 1 177 ? 8.265 -1.352 -18.956 1.00 94.94 177 ALA A C 1
ATOM 1339 O O . ALA A 1 177 ? 8.380 -1.089 -17.760 1.00 94.94 177 ALA A O 1
ATOM 1340 N N . LEU A 1 178 ? 8.092 -2.599 -19.387 1.00 93.56 178 LEU A N 1
ATOM 1341 C CA . LEU A 1 178 ? 8.193 -3.778 -18.533 1.00 93.56 178 LEU A CA 1
ATOM 1342 C C . LEU A 1 178 ? 9.634 -4.270 -18.545 1.00 93.56 178 LEU A C 1
ATOM 1344 O O . LEU A 1 178 ? 10.092 -4.863 -19.522 1.00 93.56 178 LEU A O 1
ATOM 1348 N N . ILE A 1 179 ? 10.357 -4.005 -17.461 1.00 92.50 179 ILE A N 1
ATOM 1349 C CA . ILE A 1 179 ? 11.780 -4.321 -17.366 1.00 92.50 179 ILE A CA 1
ATOM 1350 C C . ILE A 1 179 ? 11.989 -5.617 -16.591 1.00 92.50 179 ILE A C 1
ATOM 1352 O O . ILE A 1 179 ? 11.762 -5.695 -15.385 1.00 92.50 179 ILE A O 1
ATOM 1356 N N . ASN A 1 180 ? 12.498 -6.629 -17.286 1.00 90.69 180 ASN A N 1
ATOM 1357 C CA . ASN A 1 180 ? 12.954 -7.858 -16.655 1.00 90.69 180 ASN A CA 1
ATOM 1358 C C . ASN A 1 180 ? 14.288 -7.596 -15.945 1.00 90.69 180 ASN A C 1
ATOM 1360 O O . ASN A 1 180 ? 15.286 -7.228 -16.576 1.00 90.69 180 ASN A O 1
ATOM 1364 N N . SER A 1 181 ? 14.301 -7.782 -14.625 1.00 89.44 181 SER A N 1
ATOM 1365 C CA . SER A 1 181 ? 15.510 -7.640 -13.812 1.00 89.44 181 SER A CA 1
ATOM 1366 C C . SER A 1 181 ? 16.538 -8.737 -14.139 1.00 89.44 181 SER A C 1
ATOM 1368 O O . SER A 1 181 ? 16.175 -9.778 -14.698 1.00 89.44 181 SER A O 1
ATOM 1370 N N . PRO A 1 182 ? 17.814 -8.581 -13.737 1.00 90.56 182 PRO A N 1
ATOM 1371 C CA . PRO A 1 182 ? 18.806 -9.656 -13.844 1.00 90.56 182 PRO A CA 1
ATOM 1372 C C . PRO A 1 182 ? 18.385 -10.964 -13.150 1.00 90.56 182 PRO A C 1
ATOM 1374 O O . PRO A 1 182 ? 18.871 -12.036 -13.499 1.00 90.56 182 PRO A O 1
ATOM 1377 N N . PHE A 1 183 ? 17.456 -10.888 -12.193 1.00 90.19 183 PHE A N 1
ATOM 1378 C CA . PHE A 1 183 ? 16.919 -12.034 -11.463 1.00 90.19 183 PHE A CA 1
ATOM 1379 C C . PHE A 1 183 ? 15.634 -12.607 -12.076 1.00 90.19 183 PHE A C 1
ATOM 1381 O O . PHE A 1 183 ? 15.102 -13.574 -11.540 1.00 90.19 183 PHE A O 1
ATOM 1388 N N . TRP A 1 184 ? 15.142 -12.068 -13.198 1.00 93.31 184 TRP A N 1
ATOM 1389 C CA . TRP A 1 184 ? 13.935 -12.557 -13.873 1.00 93.31 184 TRP A CA 1
ATOM 1390 C C . TRP A 1 184 ? 13.931 -14.068 -14.168 1.00 93.31 184 TRP A C 1
ATOM 1392 O O . TRP A 1 184 ? 12.883 -14.681 -13.984 1.00 93.31 184 TRP A O 1
ATOM 1402 N N . PRO A 1 185 ? 15.059 -14.726 -14.521 1.00 94.12 185 PRO A N 1
ATOM 1403 C CA . PRO A 1 185 ? 15.083 -16.185 -14.671 1.00 94.12 185 PRO A CA 1
ATOM 1404 C C . PRO A 1 185 ? 14.697 -16.970 -13.404 1.00 94.12 185 PRO A C 1
ATOM 1406 O O . PRO A 1 185 ? 14.393 -18.153 -13.493 1.00 94.12 185 PRO A O 1
ATOM 1409 N N . ARG A 1 186 ? 14.712 -16.329 -12.225 1.00 94.94 186 ARG A N 1
ATOM 1410 C CA . ARG A 1 186 ? 14.292 -16.901 -10.936 1.00 94.94 186 ARG A CA 1
ATOM 1411 C C . ARG A 1 186 ? 12.858 -16.521 -10.547 1.00 94.94 186 ARG A C 1
ATOM 1413 O O . ARG A 1 186 ? 12.416 -16.900 -9.465 1.00 94.94 186 ARG A O 1
ATOM 1420 N N . ALA A 1 187 ? 12.149 -15.742 -11.367 1.00 93.88 187 ALA A N 1
ATOM 1421 C CA . ALA A 1 187 ? 10.781 -15.335 -11.075 1.00 93.88 187 ALA A CA 1
ATOM 1422 C C . ALA A 1 187 ? 9.851 -16.557 -11.066 1.00 93.88 187 ALA A C 1
ATOM 1424 O O . ALA A 1 187 ? 9.848 -17.361 -11.996 1.00 93.88 187 ALA A O 1
ATOM 1425 N N . GLY A 1 188 ? 9.048 -16.687 -10.008 1.00 95.69 188 GLY A N 1
ATOM 1426 C CA . GLY A 1 188 ? 8.061 -17.758 -9.906 1.00 95.69 188 GLY A CA 1
ATOM 1427 C C . GLY A 1 188 ? 6.913 -17.589 -10.911 1.00 95.69 188 GLY A C 1
ATOM 1428 O O . GLY A 1 188 ? 6.656 -16.474 -11.380 1.00 95.69 188 GLY A O 1
ATOM 1429 N N . PRO A 1 189 ? 6.160 -18.665 -11.203 1.00 96.81 189 PRO A N 1
ATOM 1430 C CA . PRO A 1 189 ? 5.082 -18.639 -12.193 1.00 96.81 189 PRO A CA 1
ATOM 1431 C C . PRO A 1 189 ? 4.000 -17.599 -11.867 1.00 96.81 189 PRO A C 1
ATOM 1433 O O . PRO A 1 189 ? 3.492 -16.948 -12.776 1.00 96.81 189 PRO A O 1
ATOM 1436 N N . GLY A 1 190 ? 3.698 -17.375 -10.581 1.00 95.06 190 GLY A N 1
ATOM 1437 C CA . GLY A 1 190 ? 2.748 -16.344 -10.148 1.00 95.06 190 GLY A CA 1
ATOM 1438 C C . GLY A 1 190 ? 3.186 -14.926 -10.528 1.00 95.06 190 GLY A C 1
ATOM 1439 O O . GLY A 1 190 ? 2.394 -14.166 -11.079 1.00 95.06 190 GLY A O 1
ATOM 1440 N N . THR A 1 191 ? 4.462 -14.584 -10.320 1.00 94.88 191 THR A N 1
ATOM 1441 C CA . THR A 1 191 ? 5.023 -13.282 -10.718 1.00 94.88 191 THR A CA 1
ATOM 1442 C C . THR A 1 191 ? 4.996 -13.107 -12.235 1.00 94.88 191 THR A C 1
ATOM 1444 O O . THR A 1 191 ? 4.574 -12.061 -12.725 1.00 94.88 191 THR A O 1
ATOM 1447 N N . VAL A 1 192 ? 5.396 -14.135 -12.991 1.00 95.44 192 VAL A N 1
ATOM 1448 C CA . VAL A 1 192 ? 5.377 -14.102 -14.463 1.00 95.44 192 VAL A CA 1
ATOM 1449 C C . VAL A 1 192 ? 3.953 -13.894 -14.989 1.00 95.44 192 VAL A C 1
ATOM 1451 O O . VAL A 1 192 ? 3.731 -13.048 -15.861 1.00 95.44 192 VAL A O 1
ATOM 1454 N N . ALA A 1 193 ? 2.975 -14.613 -14.431 1.00 96.88 193 ALA A N 1
ATOM 1455 C CA . ALA A 1 193 ? 1.569 -14.481 -14.797 1.00 96.88 193 ALA A CA 1
ATOM 1456 C C . ALA A 1 193 ? 1.009 -13.091 -14.451 1.00 96.88 193 ALA A C 1
ATOM 1458 O O . ALA A 1 193 ? 0.359 -12.471 -15.292 1.00 96.88 193 ALA A O 1
ATOM 1459 N N . ALA A 1 194 ? 1.300 -12.567 -13.256 1.00 95.50 194 ALA A N 1
ATOM 1460 C CA . ALA A 1 194 ? 0.846 -11.246 -12.824 1.00 95.50 194 ALA A CA 1
ATOM 1461 C C . ALA A 1 194 ? 1.396 -10.123 -13.720 1.00 95.50 194 ALA A C 1
ATOM 1463 O O . ALA A 1 194 ? 0.632 -9.279 -14.187 1.00 95.50 194 ALA A O 1
ATOM 1464 N N . MET A 1 195 ? 2.694 -10.155 -14.037 1.00 95.31 195 MET A N 1
ATOM 1465 C CA . MET A 1 195 ? 3.321 -9.178 -14.937 1.00 95.31 195 MET A CA 1
ATOM 1466 C C . MET A 1 195 ? 2.742 -9.254 -16.357 1.00 95.31 195 MET A C 1
ATOM 1468 O O . MET A 1 195 ? 2.471 -8.225 -16.974 1.00 95.31 195 MET A O 1
ATOM 1472 N N . SER A 1 196 ? 2.483 -10.465 -16.860 1.00 95.31 196 SER A N 1
ATOM 1473 C CA . SER A 1 196 ? 1.852 -10.671 -18.175 1.00 95.31 196 SER A CA 1
ATOM 1474 C C . SER A 1 196 ? 0.409 -10.155 -18.207 1.00 95.31 196 SER A C 1
ATOM 1476 O O . SER A 1 196 ? -0.018 -9.527 -19.180 1.00 95.31 196 SER A O 1
ATOM 1478 N N . LYS A 1 197 ? -0.343 -10.366 -17.119 1.00 97.38 197 LYS A N 1
ATOM 1479 C CA . LYS A 1 197 ? -1.700 -9.835 -16.954 1.00 97.38 197 LYS A CA 1
ATOM 1480 C C . LYS A 1 197 ? -1.694 -8.306 -16.922 1.00 97.38 197 LYS A C 1
ATOM 1482 O O . LYS A 1 197 ? -2.474 -7.696 -17.647 1.00 97.38 197 LYS A O 1
ATOM 1487 N N . ALA A 1 198 ? -0.788 -7.690 -16.161 1.00 96.06 198 ALA A N 1
ATOM 1488 C CA . ALA A 1 198 ? -0.637 -6.236 -16.112 1.00 96.06 198 ALA A CA 1
ATOM 1489 C C . ALA A 1 198 ? -0.318 -5.647 -17.498 1.00 96.06 198 ALA A C 1
ATOM 1491 O O . ALA A 1 198 ? -0.962 -4.690 -17.925 1.00 96.06 198 ALA A O 1
ATOM 1492 N N . ALA A 1 199 ? 0.599 -6.275 -18.245 1.00 96.19 199 ALA A N 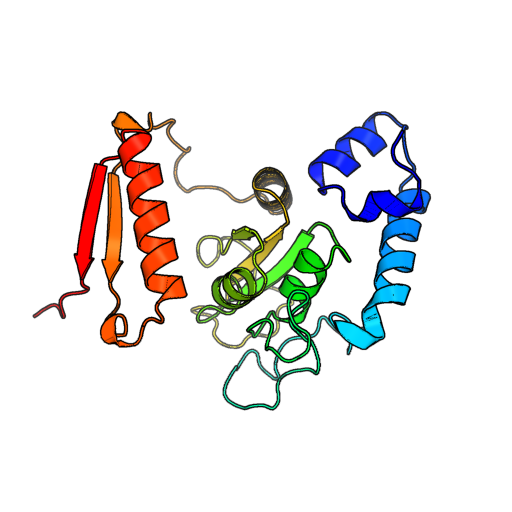1
ATOM 1493 C CA . ALA A 1 199 ? 0.917 -5.895 -19.623 1.00 96.19 199 ALA A CA 1
ATOM 1494 C C . ALA A 1 199 ? -0.321 -5.902 -20.530 1.00 96.19 199 ALA A C 1
ATOM 1496 O O . ALA A 1 199 ? -0.520 -4.994 -21.334 1.00 96.19 199 ALA A O 1
ATOM 1497 N N . THR A 1 200 ? -1.143 -6.944 -20.398 1.00 97.31 200 THR A N 1
ATOM 1498 C CA . THR A 1 200 ? -2.357 -7.128 -21.197 1.00 97.31 200 THR A CA 1
ATOM 1499 C C . THR A 1 200 ? -3.397 -6.062 -20.870 1.00 97.31 200 THR A C 1
ATOM 1501 O O . THR A 1 200 ? -3.947 -5.457 -21.784 1.00 97.31 200 THR A O 1
ATOM 1504 N N . ILE A 1 201 ? -3.620 -5.780 -19.582 1.00 97.00 201 ILE A N 1
ATOM 1505 C CA . ILE A 1 201 ? -4.540 -4.724 -19.135 1.00 97.00 201 ILE A CA 1
ATOM 1506 C C . ILE A 1 201 ? -4.114 -3.368 -19.709 1.00 97.00 201 ILE A C 1
ATOM 1508 O O . ILE A 1 201 ? -4.932 -2.685 -20.314 1.00 97.00 201 ILE A O 1
ATOM 1512 N N . LEU A 1 202 ? -2.831 -3.007 -19.593 1.00 96.12 202 LEU A N 1
ATOM 1513 C CA . LEU A 1 202 ? -2.310 -1.738 -20.111 1.00 96.12 202 LEU A CA 1
ATOM 1514 C C . LEU A 1 202 ? -2.495 -1.612 -21.630 1.00 96.12 202 LEU A C 1
ATOM 1516 O O . LEU A 1 202 ? -3.015 -0.601 -22.101 1.00 96.12 202 LEU A O 1
ATOM 1520 N N . LYS A 1 203 ? -2.135 -2.652 -22.393 1.00 96.06 203 LYS A N 1
ATOM 1521 C CA . LYS A 1 203 ? -2.311 -2.669 -23.855 1.00 96.06 203 LYS A CA 1
ATOM 1522 C C . LYS A 1 203 ? -3.777 -2.532 -24.259 1.00 96.06 203 LYS A C 1
ATOM 1524 O O . LYS A 1 203 ? -4.086 -1.763 -25.164 1.00 96.06 203 LYS A O 1
ATOM 1529 N N . ASN A 1 204 ? -4.677 -3.235 -23.573 1.00 96.56 204 ASN A N 1
ATOM 1530 C CA . ASN A 1 204 ? -6.115 -3.158 -23.839 1.00 96.56 204 ASN A CA 1
ATOM 1531 C C . ASN A 1 204 ? -6.692 -1.770 -23.522 1.00 96.56 204 ASN A C 1
ATOM 1533 O O . ASN A 1 204 ? -7.654 -1.354 -24.160 1.00 96.56 204 ASN A O 1
ATOM 1537 N N . SER A 1 205 ? -6.076 -1.033 -22.595 1.00 95.75 205 SER A N 1
ATOM 1538 C CA . SER A 1 205 ? -6.404 0.368 -22.299 1.00 95.75 205 SER A CA 1
ATOM 1539 C C . SER A 1 205 ? -5.757 1.378 -23.263 1.00 95.75 205 SER A C 1
ATOM 1541 O O . SER A 1 205 ? -5.872 2.584 -23.054 1.00 95.75 205 SER A O 1
ATOM 1543 N N . GLY A 1 206 ? -5.076 0.914 -24.318 1.00 95.62 206 GLY A N 1
ATOM 1544 C CA . GLY A 1 206 ? -4.436 1.755 -25.333 1.00 95.62 206 GLY A CA 1
ATOM 1545 C C . GLY A 1 206 ? -3.023 2.233 -24.985 1.00 95.62 206 GLY A C 1
ATOM 1546 O O . GLY A 1 206 ? -2.442 2.983 -25.761 1.00 95.62 206 GLY A O 1
ATOM 1547 N N . VAL A 1 207 ? -2.451 1.798 -23.859 1.00 97.12 207 VAL A N 1
ATOM 1548 C CA . VAL A 1 207 ? -1.093 2.181 -23.442 1.00 97.12 207 VAL A CA 1
ATOM 1549 C C . VAL A 1 207 ? -0.061 1.460 -24.310 1.00 97.12 207 VAL A C 1
ATOM 1551 O O . VAL A 1 207 ? -0.137 0.242 -24.509 1.00 97.12 207 VAL A O 1
ATOM 1554 N N . LYS A 1 208 ? 0.962 2.181 -24.780 1.00 96.38 208 LYS A N 1
ATOM 1555 C CA . LYS A 1 208 ? 2.116 1.556 -25.436 1.00 96.38 208 LYS A CA 1
ATOM 1556 C C . LYS A 1 208 ? 2.937 0.789 -24.394 1.00 96.38 208 LYS A C 1
ATOM 1558 O O . LYS A 1 208 ? 3.398 1.375 -23.420 1.00 96.38 208 LYS A O 1
ATOM 1563 N N . VAL A 1 209 ? 3.149 -0.514 -24.594 1.00 96.50 209 VAL A N 1
ATOM 1564 C CA . VAL A 1 209 ? 3.911 -1.353 -23.652 1.00 96.50 209 VAL A CA 1
ATOM 1565 C C . VAL A 1 209 ? 5.110 -1.999 -24.335 1.00 96.50 209 VAL A C 1
ATOM 1567 O O . VAL A 1 209 ? 4.941 -2.895 -25.166 1.00 96.50 209 VAL A O 1
ATOM 1570 N N . ASP A 1 210 ? 6.307 -1.593 -23.915 1.00 94.19 210 ASP A N 1
ATOM 1571 C CA . ASP A 1 210 ? 7.589 -2.110 -24.399 1.00 94.19 210 ASP A CA 1
ATOM 1572 C C . ASP A 1 210 ? 8.190 -3.076 -23.358 1.00 94.19 210 ASP A C 1
ATOM 1574 O O . ASP A 1 210 ? 8.153 -2.807 -22.160 1.00 94.19 210 ASP A O 1
ATOM 1578 N N . VAL A 1 211 ? 8.746 -4.217 -23.783 1.00 89.56 211 VAL A N 1
ATOM 1579 C CA . VAL A 1 211 ? 9.410 -5.174 -22.873 1.00 89.56 211 VAL A CA 1
ATOM 1580 C C . VAL A 1 211 ? 10.918 -5.050 -23.029 1.00 89.56 211 VAL A C 1
ATOM 1582 O O . VAL A 1 211 ? 11.453 -5.241 -24.118 1.00 89.56 211 VAL A O 1
ATOM 1585 N N . GLY A 1 212 ? 11.605 -4.761 -21.928 1.00 87.12 212 GLY A N 1
ATOM 1586 C CA . GLY A 1 212 ? 13.048 -4.564 -21.885 1.00 87.12 212 GLY A CA 1
ATOM 1587 C C . GLY A 1 212 ? 13.751 -5.473 -20.882 1.00 87.12 212 GLY A C 1
ATOM 1588 O O . GLY A 1 212 ? 13.145 -6.223 -20.113 1.00 87.12 212 GLY A O 1
ATOM 1589 N N . ARG A 1 213 ? 15.077 -5.386 -20.883 1.00 83.00 213 ARG A N 1
ATOM 1590 C CA . ARG A 1 213 ? 15.967 -5.941 -19.860 1.00 83.00 213 ARG A CA 1
ATOM 1591 C C . ARG A 1 213 ? 16.945 -4.845 -19.475 1.00 83.00 213 ARG A C 1
ATOM 1593 O O . ARG A 1 213 ? 17.309 -4.040 -20.327 1.00 83.00 213 ARG A O 1
ATOM 1600 N N . PHE A 1 214 ? 17.410 -4.842 -18.230 1.00 71.19 214 PHE A N 1
ATOM 1601 C CA . PHE A 1 214 ? 18.612 -4.078 -17.911 1.00 71.19 214 PHE A CA 1
ATOM 1602 C C . PHE A 1 214 ? 19.776 -4.680 -18.704 1.00 71.19 214 PHE A C 1
ATOM 1604 O O . PHE A 1 214 ? 20.255 -5.769 -18.384 1.00 71.19 214 PHE A O 1
ATOM 1611 N N . SER A 1 215 ? 20.211 -4.008 -19.767 1.00 60.47 215 SER A N 1
ATOM 1612 C CA . SER A 1 215 ? 21.529 -4.262 -20.332 1.00 60.47 215 SER A CA 1
ATOM 1613 C C . SER A 1 215 ? 22.543 -3.762 -19.313 1.00 60.47 215 SER A C 1
ATOM 1615 O O . SER A 1 215 ? 22.424 -2.627 -18.846 1.00 60.47 215 SER A O 1
ATOM 1617 N N . LYS A 1 216 ? 23.550 -4.574 -18.971 1.00 51.91 216 LYS A N 1
ATOM 1618 C CA . LYS A 1 216 ? 24.784 -3.977 -18.456 1.00 51.91 216 LYS A CA 1
ATOM 1619 C C . LYS A 1 216 ? 25.198 -2.948 -19.510 1.00 51.91 216 LYS A C 1
ATOM 1621 O O . LYS A 1 216 ? 25.330 -3.313 -20.678 1.00 51.91 216 LYS A O 1
ATOM 1626 N N . GLY A 1 217 ? 25.264 -1.676 -19.123 1.00 46.62 217 GLY A N 1
ATOM 1627 C CA . GLY A 1 217 ? 25.940 -0.682 -19.948 1.00 46.62 217 GLY A CA 1
ATOM 1628 C C . GLY A 1 217 ? 27.376 -1.145 -20.230 1.00 46.62 217 GLY A C 1
ATOM 1629 O O . GLY A 1 217 ? 27.843 -2.062 -19.544 1.00 46.62 217 GLY A O 1
ATOM 1630 N N . PRO A 1 218 ? 28.027 -0.575 -21.256 1.00 41.09 218 PRO A N 1
ATOM 1631 C CA . PRO A 1 218 ? 29.424 -0.877 -21.557 1.00 41.09 218 PRO A CA 1
ATOM 1632 C C . PRO A 1 218 ? 30.325 -0.757 -20.321 1.00 41.09 218 PRO A C 1
ATOM 1634 O O . PRO A 1 218 ? 30.033 0.098 -19.451 1.00 41.09 218 PRO A O 1
#

Foldseek 3Di:
DDDLLCLLVDAPVRVVVCVVVVVDDPVSNLVSLVVLCVVCCVQQVLVVPVVDRQFAVLFDPDDPPGPQGAALVDSVHQLFGRNRSQLRCCLSSSHQKGKDKDQPCRFVGSCVSNVWDKDFDDQPQADCPPPDDNDNVRITMIMTGRDPVNRVVVCVVRVRDDPDPDDPDQLLRAEEEAEQEPCNVVDDPVRVVVSVVVQVVSVVSNHHYHYYYPDPDD

InterPro domains:
  IPR000120 Amidase [PTHR11895] (50-209)
  IPR023631 Amidase signature domain [PF01425] (49-210)
  IPR036928 Amidase signature (AS) superfamily [G3DSA:3.90.1300.10] (48-216)
  IPR036928 Amidase signature (AS) superfamily [SSF75304] (5-209)

Secondary structure (DSSP, 8-state):
---GGGGGGS-HHHHHHHHHTTSS-HHHHHHHHHHHHHHHHHHH-TTTTTTS----GGG---SS-S-S--BTTBTTS---SSSHHHHHHHHTTS-SEEEEEESSSTTHHHHHHHT-EEE-PSTTSS--TTSPPS-TTT-EEEEEESSHHHHHHHHHHTT---SSPPP---GGG-EEEEEE-TTGGG--HHHHHHHHHHHHHHHHTT-EEEEEE-PPP-